Protein AF-A0A1F0BQZ6-F1 (afdb_monomer_lite)

Radius of gyration: 23.19 Å; chains: 1; bounding box: 48×34×89 Å

Secondary structure (DSSP, 8-state):
---------HHHHHHHHHHHHHHHHHHHHHHHHHHHHHHHHHHHTS-SSEEEEEPPGGGS-GGGTT--EEEEEEHHHHHHHHHS-HHHHGGG---EEEE-S-HHHHHT--HHHHHHHHHHHHHHHHHHHHHHHHHHHHHHHHHHHHHHHHHHSS--TTHHHHHHHHHHHHHHHHTT-TTS-SHHHHHHHHHTT--HHHHHHHHHHHIIIIII--HHHHHHHHHHTT--

pLDDT: mean 86.8, std 11.8, range [36.25, 97.38]

Sequence (228 aa):
MVITAMSSPIWERHIEELKHLLQERKNEFTQECIERDLEFAKKHYQTTGNITYSILVNDLPKDFNNLEVSLEVNLYNLIHYVHSDYELRFLYKTSQIRFISNLADVLNISEDIALQVHSLLSDEDYIIKSLHESWFRLNEANERNRLFKSRYGFYDPFYKTVRNSHLAKIEKLKSKSSFIKNWRNNRFWKKKGLSRESISKLYSLVSFFYLEHDWDRIAYQKLFSLHI

Structure (mmCIF, N/CA/C/O backbone):
data_AF-A0A1F0BQZ6-F1
#
_entry.id   AF-A0A1F0BQZ6-F1
#
loop_
_atom_site.group_PDB
_atom_site.id
_atom_site.type_symbol
_atom_site.label_atom_id
_atom_site.label_alt_id
_atom_site.label_comp_id
_atom_site.label_asym_id
_atom_site.label_entity_id
_atom_site.label_seq_id
_atom_site.pdbx_PDB_ins_code
_atom_site.Cartn_x
_atom_site.Cartn_y
_atom_site.Cartn_z
_atom_site.occupancy
_atom_site.B_iso_or_equiv
_atom_site.auth_seq_id
_atom_site.auth_comp_id
_atom_site.auth_asym_id
_atom_site.auth_atom_id
_atom_site.pdbx_PDB_model_num
ATOM 1 N N . MET A 1 1 ? -1.818 -3.419 -65.294 1.00 37.72 1 MET A N 1
ATOM 2 C CA . MET A 1 1 ? -0.397 -3.186 -64.967 1.00 37.72 1 MET A CA 1
ATOM 3 C C . MET A 1 1 ? -0.300 -3.137 -63.451 1.00 37.72 1 MET A C 1
ATOM 5 O O . MET A 1 1 ? -0.960 -2.308 -62.842 1.00 37.72 1 MET A O 1
ATOM 9 N N . VAL A 1 2 ? 0.367 -4.127 -62.859 1.00 36.34 2 VAL A N 1
ATOM 10 C CA . VAL A 1 2 ? 0.519 -4.299 -61.408 1.00 36.34 2 VAL A CA 1
ATOM 11 C C . VAL A 1 2 ? 1.514 -3.252 -60.913 1.00 36.34 2 VAL A C 1
ATOM 13 O O . VAL A 1 2 ? 2.656 -3.258 -61.359 1.00 36.34 2 VAL A O 1
ATOM 16 N N . ILE A 1 3 ? 1.091 -2.356 -60.019 1.00 38.66 3 ILE A N 1
ATOM 17 C CA . ILE A 1 3 ? 2.031 -1.538 -59.247 1.00 38.66 3 ILE A CA 1
ATOM 18 C C . ILE A 1 3 ? 2.472 -2.412 -58.079 1.00 38.66 3 ILE A C 1
ATOM 20 O O . ILE A 1 3 ? 1.753 -2.604 -57.101 1.00 38.66 3 ILE A O 1
ATOM 24 N N . THR A 1 4 ? 3.634 -3.025 -58.263 1.00 43.69 4 THR A N 1
ATOM 25 C CA . THR A 1 4 ? 4.386 -3.752 -57.249 1.00 43.69 4 THR A CA 1
ATOM 26 C C . THR A 1 4 ? 4.574 -2.882 -56.014 1.00 43.69 4 THR A C 1
ATOM 28 O O . THR A 1 4 ? 5.145 -1.795 -56.090 1.00 43.69 4 THR A O 1
ATOM 31 N N . ALA A 1 5 ? 4.123 -3.393 -54.870 1.00 54.38 5 ALA A N 1
ATOM 32 C CA . ALA A 1 5 ? 4.557 -2.917 -53.571 1.00 54.38 5 ALA A CA 1
ATOM 33 C C . ALA A 1 5 ? 6.087 -3.082 -53.461 1.00 54.38 5 ALA A C 1
ATOM 35 O O . ALA A 1 5 ? 6.608 -4.192 -53.534 1.00 54.38 5 ALA A O 1
ATOM 36 N N . MET A 1 6 ? 6.801 -1.973 -53.293 1.00 48.69 6 MET A N 1
ATOM 37 C CA . MET A 1 6 ? 8.203 -1.886 -52.868 1.00 48.69 6 MET A CA 1
ATOM 38 C C . MET A 1 6 ? 8.241 -0.800 -51.791 1.00 48.69 6 MET A C 1
ATOM 40 O O . MET A 1 6 ? 7.615 0.237 -51.969 1.00 48.69 6 MET A O 1
ATOM 44 N N . SER A 1 7 ? 8.928 -0.890 -50.662 1.00 46.72 7 SER A N 1
ATOM 45 C CA . SER A 1 7 ? 9.778 -1.895 -50.019 1.00 46.72 7 SER A CA 1
ATOM 46 C C . SER A 1 7 ? 10.072 -1.259 -48.652 1.00 46.72 7 SER A C 1
ATOM 48 O O . SER A 1 7 ? 10.417 -0.077 -48.632 1.00 46.72 7 SER A O 1
ATOM 50 N N . SER A 1 8 ? 9.896 -1.965 -47.528 1.00 60.56 8 SER A N 1
ATOM 51 C CA . SER A 1 8 ? 10.198 -1.388 -46.201 1.00 60.56 8 SER A CA 1
ATOM 52 C C . SER A 1 8 ? 11.671 -0.940 -46.179 1.00 60.56 8 SER A C 1
ATOM 54 O O . SER A 1 8 ? 12.549 -1.754 -46.490 1.00 60.56 8 SER A O 1
ATOM 56 N N . PRO A 1 9 ? 11.953 0.352 -45.931 1.00 68.12 9 PRO A N 1
ATOM 57 C CA . PRO A 1 9 ? 13.279 0.921 -46.083 1.00 68.12 9 PRO A CA 1
ATOM 58 C C . PRO A 1 9 ? 14.212 0.328 -45.029 1.00 68.12 9 PRO A C 1
ATOM 60 O O . PRO A 1 9 ? 13.882 0.254 -43.853 1.00 68.12 9 PRO A O 1
ATOM 63 N N . ILE A 1 10 ? 15.409 -0.060 -45.457 1.00 70.00 10 ILE A N 1
ATOM 64 C CA . ILE A 1 10 ? 16.494 -0.646 -44.650 1.00 70.00 10 ILE A CA 1
ATOM 65 C C . ILE A 1 10 ? 16.714 0.086 -43.307 1.00 70.00 10 ILE A C 1
ATOM 67 O O . ILE A 1 10 ? 17.039 -0.549 -42.309 1.00 70.00 10 ILE A O 1
ATOM 71 N N . TRP A 1 11 ? 16.456 1.396 -43.257 1.00 54.56 11 TRP A N 1
ATOM 72 C CA . TRP A 1 11 ? 16.489 2.225 -42.048 1.00 54.56 11 TRP A CA 1
ATOM 73 C C . TRP A 1 11 ? 15.486 1.823 -40.958 1.00 54.56 11 TRP A C 1
ATOM 75 O O . TRP A 1 11 ? 15.833 1.877 -39.784 1.00 54.56 11 TRP A O 1
ATOM 85 N N . GLU A 1 12 ? 14.270 1.398 -41.308 1.00 66.88 12 GLU A N 1
ATOM 86 C CA . GLU A 1 12 ? 13.279 0.918 -40.332 1.00 66.88 12 GLU A CA 1
ATOM 87 C C . GLU A 1 12 ? 13.739 -0.383 -39.672 1.00 66.88 12 GLU A C 1
ATOM 89 O O . GLU A 1 12 ? 13.643 -0.516 -38.455 1.00 66.88 12 GLU A O 1
ATOM 94 N N . ARG A 1 13 ? 14.312 -1.307 -40.458 1.00 68.56 13 ARG A N 1
ATOM 95 C CA . ARG A 1 13 ? 14.908 -2.544 -39.927 1.00 68.56 13 ARG A CA 1
ATOM 96 C C . ARG A 1 13 ? 16.102 -2.252 -39.028 1.00 68.56 13 ARG A C 1
ATOM 98 O O . ARG A 1 13 ? 16.174 -2.798 -37.938 1.00 68.56 13 ARG A O 1
ATOM 105 N N . HIS A 1 14 ? 16.973 -1.332 -39.436 1.00 73.50 14 HIS A N 1
ATOM 106 C CA . HIS A 1 14 ? 18.141 -0.937 -38.649 1.00 73.50 14 HIS A CA 1
ATOM 107 C C . HIS A 1 14 ? 17.751 -0.275 -37.316 1.00 73.50 14 HIS A C 1
ATOM 109 O O . HIS A 1 14 ? 18.375 -0.515 -36.287 1.00 73.50 14 HIS A O 1
ATOM 115 N N . ILE A 1 15 ? 16.694 0.548 -37.307 1.00 76.62 15 ILE A N 1
ATOM 116 C CA . ILE A 1 15 ? 16.145 1.133 -36.075 1.00 76.62 15 ILE A CA 1
ATOM 117 C C . ILE A 1 15 ? 15.579 0.041 -35.162 1.00 76.62 15 ILE A C 1
ATOM 119 O O . ILE A 1 15 ? 15.770 0.108 -33.950 1.00 76.62 15 ILE A O 1
ATOM 123 N N . GLU A 1 16 ? 14.889 -0.953 -35.719 1.00 74.69 16 GLU A N 1
ATOM 124 C CA . GLU A 1 16 ? 14.312 -2.046 -34.934 1.00 74.69 16 GLU A CA 1
ATOM 125 C C . GLU A 1 16 ? 15.392 -2.978 -34.359 1.00 74.69 16 GLU A C 1
ATOM 127 O O . GLU A 1 16 ? 15.331 -3.330 -33.183 1.00 74.69 16 GLU A O 1
ATOM 132 N N . GLU A 1 17 ? 16.439 -3.278 -35.132 1.00 80.88 17 GLU A N 1
ATOM 133 C CA . GLU A 1 17 ? 17.636 -3.998 -34.672 1.00 80.88 17 GLU A CA 1
ATOM 134 C C . GLU A 1 17 ? 18.347 -3.243 -33.537 1.00 80.88 17 GLU A C 1
ATOM 136 O O . GLU A 1 17 ? 18.680 -3.831 -32.508 1.00 80.88 17 GLU A O 1
ATOM 141 N N . LEU A 1 18 ? 18.515 -1.921 -33.661 1.00 80.12 18 LEU A N 1
ATOM 142 C CA . LEU A 1 18 ? 19.102 -1.095 -32.600 1.00 80.12 18 LEU A CA 1
ATOM 143 C C . LEU A 1 18 ? 18.246 -1.077 -31.328 1.00 80.12 18 LEU A C 1
ATOM 145 O O . LEU A 1 18 ? 18.794 -1.131 -30.227 1.00 80.12 18 LEU A O 1
ATOM 149 N N . LYS A 1 19 ? 16.913 -1.012 -31.449 1.00 81.38 19 LYS A N 1
ATOM 150 C CA . LYS A 1 19 ? 16.017 -1.124 -30.286 1.00 81.38 19 LYS A CA 1
ATOM 151 C C . LYS A 1 19 ? 16.157 -2.482 -29.609 1.00 81.38 19 LYS A C 1
ATOM 153 O O . LYS A 1 19 ? 16.195 -2.522 -28.383 1.00 81.38 19 LYS A O 1
ATOM 158 N N . HIS A 1 20 ? 16.240 -3.560 -30.389 1.00 79.94 20 HIS A N 1
ATOM 159 C CA . HIS A 1 20 ? 16.413 -4.911 -29.863 1.00 79.94 20 HIS A CA 1
ATOM 160 C C . HIS A 1 20 ? 17.716 -5.031 -29.070 1.00 79.94 20 HIS A C 1
ATOM 162 O O . HIS A 1 20 ? 17.678 -5.396 -27.901 1.00 79.94 20 HIS A O 1
ATOM 168 N N . LEU A 1 21 ? 18.841 -4.605 -29.652 1.00 82.62 21 LEU A N 1
ATOM 169 C CA . LEU A 1 21 ? 20.151 -4.632 -28.992 1.00 82.62 21 LEU A CA 1
ATOM 170 C C . LEU A 1 21 ? 20.187 -3.775 -27.719 1.00 82.62 21 LEU A C 1
ATOM 172 O O . LEU A 1 21 ? 20.762 -4.171 -26.707 1.00 82.62 21 LEU A O 1
ATOM 176 N N . LEU A 1 22 ? 19.566 -2.590 -27.743 1.00 80.00 22 LEU A N 1
ATOM 177 C CA . LEU A 1 22 ? 19.456 -1.743 -26.552 1.00 80.00 22 LEU A CA 1
ATOM 178 C C . LEU A 1 22 ? 18.600 -2.396 -25.462 1.00 80.00 22 LEU A C 1
ATOM 180 O O . LEU A 1 22 ? 18.921 -2.267 -24.281 1.00 80.00 22 LEU A O 1
ATOM 184 N N . GLN A 1 23 ? 17.530 -3.091 -25.847 1.00 81.19 23 GLN A N 1
ATOM 185 C CA . GLN A 1 23 ? 16.673 -3.813 -24.916 1.00 81.19 23 GLN A CA 1
ATOM 186 C C . GLN A 1 23 ? 17.392 -5.026 -24.317 1.00 81.19 23 GLN A C 1
ATOM 188 O O . GLN A 1 23 ? 17.324 -5.214 -23.107 1.00 81.19 23 GLN A O 1
ATOM 193 N N . GLU A 1 24 ? 18.109 -5.810 -25.124 1.00 83.00 24 GLU A N 1
ATOM 194 C CA . GLU A 1 24 ? 18.934 -6.930 -24.653 1.00 83.00 24 GLU A CA 1
ATOM 195 C C . GLU A 1 24 ? 19.979 -6.449 -23.653 1.00 83.00 24 GLU A C 1
ATOM 197 O O . GLU A 1 24 ? 20.029 -6.947 -22.532 1.00 83.00 24 GLU A O 1
ATOM 202 N N . ARG A 1 25 ? 20.718 -5.389 -23.994 1.00 79.75 25 ARG A N 1
ATOM 203 C CA . ARG A 1 25 ? 21.720 -4.807 -23.099 1.00 79.75 25 ARG A CA 1
ATOM 204 C C . ARG A 1 25 ? 21.116 -4.273 -21.800 1.00 79.75 25 ARG A C 1
ATOM 206 O O . ARG A 1 25 ? 21.726 -4.392 -20.741 1.00 79.75 25 ARG A O 1
ATOM 213 N N . LYS A 1 26 ? 19.926 -3.661 -21.865 1.00 83.00 26 LYS A N 1
ATOM 214 C CA . LYS A 1 26 ? 19.194 -3.223 -20.667 1.00 83.00 26 LYS A CA 1
ATOM 215 C C . LYS A 1 26 ? 18.826 -4.432 -19.805 1.00 83.00 26 LYS A C 1
ATOM 217 O O . LYS A 1 26 ? 19.032 -4.379 -18.600 1.00 83.00 26 LYS A O 1
ATOM 222 N N . ASN A 1 27 ? 18.314 -5.499 -20.415 1.00 85.00 27 ASN A N 1
ATOM 223 C CA . ASN A 1 27 ? 17.929 -6.717 -19.708 1.00 85.00 27 ASN A CA 1
ATOM 224 C C . ASN A 1 27 ? 19.141 -7.393 -19.046 1.00 85.00 27 ASN A C 1
ATOM 226 O O . ASN A 1 27 ? 19.046 -7.762 -17.880 1.00 85.00 27 ASN A O 1
ATOM 230 N N . GLU A 1 28 ? 20.273 -7.503 -19.749 1.00 88.00 28 GLU A N 1
ATOM 231 C CA . GLU A 1 28 ? 21.538 -8.019 -19.204 1.00 88.00 28 GLU A CA 1
ATOM 232 C C . GLU A 1 28 ? 21.998 -7.193 -18.001 1.00 88.00 28 GLU A C 1
ATOM 234 O O . GLU A 1 28 ? 22.197 -7.735 -16.919 1.00 88.00 28 GLU A O 1
ATOM 239 N N . PHE A 1 29 ? 22.066 -5.867 -18.144 1.00 85.06 29 PHE A N 1
ATOM 240 C CA . PHE A 1 29 ? 22.456 -4.976 -17.050 1.00 85.06 29 PHE A CA 1
ATOM 241 C C . PHE A 1 29 ? 21.517 -5.080 -15.837 1.00 85.06 29 PHE A C 1
ATOM 243 O O . PHE A 1 29 ? 21.960 -5.079 -14.688 1.00 85.06 29 PHE A O 1
ATOM 250 N N . THR A 1 30 ? 20.206 -5.172 -16.074 1.00 87.75 30 THR A N 1
ATOM 251 C CA . THR A 1 30 ? 19.215 -5.385 -15.014 1.00 87.75 30 THR A CA 1
ATOM 252 C C . THR A 1 30 ? 19.439 -6.722 -14.309 1.00 87.75 30 THR A C 1
ATOM 254 O O . THR A 1 30 ? 19.383 -6.770 -13.081 1.00 87.75 30 THR A O 1
ATOM 257 N N . GLN A 1 31 ? 19.732 -7.786 -15.058 1.00 91.06 31 GLN A N 1
ATOM 258 C CA . GLN A 1 31 ? 20.019 -9.105 -14.502 1.00 91.06 31 GLN A CA 1
ATOM 259 C C . GLN A 1 31 ? 21.305 -9.095 -13.661 1.00 91.06 31 GLN A C 1
ATOM 261 O O . GLN A 1 31 ? 21.289 -9.587 -12.535 1.00 91.06 31 GLN A O 1
ATOM 266 N N . GLU A 1 32 ? 22.373 -8.451 -14.138 1.00 91.94 32 GLU A N 1
ATOM 267 C CA . GLU A 1 32 ? 23.617 -8.264 -13.377 1.00 91.94 32 GLU A CA 1
ATOM 268 C C . GLU A 1 32 ? 23.380 -7.502 -12.063 1.00 91.94 32 GLU A C 1
ATOM 270 O O . GLU A 1 32 ? 23.906 -7.880 -11.013 1.00 91.94 32 GLU A O 1
ATOM 275 N N . CYS A 1 33 ? 22.558 -6.444 -12.087 1.00 91.50 33 CYS A N 1
ATOM 276 C CA . CYS A 1 33 ? 22.201 -5.706 -10.874 1.00 91.50 33 CYS A CA 1
ATOM 277 C C . CYS A 1 33 ? 21.450 -6.591 -9.874 1.00 91.50 33 CYS A C 1
ATOM 279 O O . CYS A 1 33 ? 21.793 -6.602 -8.692 1.00 91.50 33 CYS A O 1
ATOM 281 N N . ILE A 1 34 ? 20.457 -7.351 -10.349 1.00 93.50 34 ILE A N 1
ATOM 282 C CA . ILE A 1 34 ? 19.689 -8.286 -9.519 1.00 93.50 34 ILE A CA 1
ATOM 283 C C . ILE A 1 34 ? 20.623 -9.316 -8.877 1.00 93.50 34 ILE A C 1
ATOM 285 O O . ILE A 1 34 ? 20.548 -9.536 -7.670 1.00 93.50 34 ILE A O 1
ATOM 289 N N . GLU A 1 35 ? 21.518 -9.927 -9.652 1.00 95.31 35 GLU A N 1
ATOM 290 C CA . GLU A 1 35 ? 22.454 -10.942 -9.159 1.00 95.31 35 GLU A CA 1
ATOM 291 C C . GLU A 1 35 ? 23.401 -10.383 -8.099 1.00 95.31 35 GLU A C 1
ATOM 293 O O . GLU A 1 35 ? 23.557 -10.982 -7.032 1.00 95.31 35 GLU A O 1
ATOM 298 N N . ARG A 1 36 ? 23.967 -9.199 -8.346 1.00 94.31 36 ARG A N 1
ATOM 299 C CA . ARG A 1 36 ? 24.843 -8.513 -7.393 1.00 94.31 36 ARG A CA 1
ATOM 300 C C . ARG A 1 36 ? 24.122 -8.205 -6.081 1.00 94.31 36 ARG A C 1
ATOM 302 O O . ARG A 1 36 ? 24.675 -8.430 -5.003 1.00 94.31 36 ARG A O 1
ATOM 309 N N . ASP A 1 37 ? 22.895 -7.699 -6.154 1.00 95.19 37 ASP A N 1
ATOM 310 C CA . ASP A 1 37 ? 22.127 -7.349 -4.959 1.00 95.19 37 ASP A CA 1
ATOM 311 C C . ASP A 1 37 ? 21.677 -8.619 -4.205 1.00 95.19 37 ASP A C 1
ATOM 313 O O . ASP A 1 37 ? 21.688 -8.647 -2.973 1.00 95.19 37 ASP A O 1
ATOM 317 N N . LEU A 1 38 ? 21.371 -9.716 -4.911 1.00 96.12 38 LEU A N 1
ATOM 318 C CA . LEU A 1 38 ? 21.088 -11.021 -4.299 1.00 96.12 38 LEU A CA 1
ATOM 319 C C . LEU A 1 38 ? 22.319 -11.612 -3.601 1.00 96.12 38 LEU A C 1
ATOM 321 O O . LEU A 1 38 ? 22.198 -12.162 -2.503 1.00 96.12 38 LEU A O 1
ATOM 325 N N . GLU A 1 39 ? 23.504 -11.493 -4.202 1.00 96.00 39 GLU A N 1
ATOM 326 C CA . GLU A 1 39 ? 24.761 -11.921 -3.586 1.00 96.00 39 GLU A CA 1
ATOM 327 C C . GLU A 1 39 ? 25.062 -11.101 -2.328 1.00 96.00 39 GLU A C 1
ATOM 329 O O . GLU A 1 39 ? 25.373 -11.669 -1.274 1.00 96.00 39 GLU A O 1
ATOM 334 N N . PHE A 1 40 ? 24.889 -9.777 -2.399 1.00 94.94 40 PHE A N 1
ATOM 335 C CA . PHE A 1 40 ? 24.984 -8.906 -1.232 1.00 94.94 40 PHE A CA 1
ATOM 336 C C . PHE A 1 40 ? 24.009 -9.341 -0.133 1.00 94.94 40 PHE A C 1
ATOM 338 O O . PHE A 1 40 ? 24.428 -9.516 1.012 1.00 94.94 40 PHE A O 1
ATOM 345 N N . ALA A 1 41 ? 22.739 -9.585 -0.471 1.00 94.81 41 ALA A N 1
ATOM 346 C CA . ALA A 1 41 ? 21.731 -10.003 0.496 1.00 94.81 41 ALA A CA 1
ATOM 347 C C . ALA A 1 41 ? 22.110 -11.321 1.185 1.00 94.81 41 ALA A C 1
ATOM 349 O O . ALA A 1 41 ? 22.100 -11.419 2.415 1.00 94.81 41 ALA A O 1
ATOM 350 N N . LYS A 1 42 ? 22.547 -12.313 0.403 1.00 95.75 42 LYS A N 1
ATOM 351 C CA . LYS A 1 42 ? 23.024 -13.600 0.918 1.00 95.75 42 LYS A CA 1
ATOM 352 C C . LYS A 1 42 ? 24.242 -13.444 1.829 1.00 95.75 42 LYS A C 1
ATOM 354 O O . LYS A 1 42 ? 24.347 -14.162 2.817 1.00 95.75 42 LYS A O 1
ATOM 359 N N . LYS A 1 43 ? 25.157 -12.519 1.530 1.00 94.94 43 LYS A N 1
ATOM 360 C CA . LYS A 1 43 ? 26.364 -12.279 2.334 1.00 94.94 43 LYS A CA 1
ATOM 361 C C . LYS A 1 43 ? 26.078 -11.488 3.612 1.00 94.94 43 LYS A C 1
ATOM 363 O O . LYS A 1 43 ? 26.607 -11.830 4.665 1.00 94.94 43 LYS A O 1
ATOM 368 N N . HIS A 1 44 ? 25.282 -10.428 3.518 1.00 93.50 44 HIS A N 1
ATOM 369 C CA . HIS A 1 44 ? 25.075 -9.470 4.602 1.00 93.50 44 HIS A CA 1
ATOM 370 C C . HIS A 1 44 ? 23.927 -9.876 5.533 1.00 93.50 44 HIS A C 1
ATOM 372 O O . HIS A 1 44 ? 24.078 -9.828 6.750 1.00 93.50 44 HIS A O 1
ATOM 378 N N . TYR A 1 45 ? 22.808 -10.341 4.971 1.00 93.75 45 TYR A N 1
ATOM 379 C CA . TYR A 1 45 ? 21.630 -10.772 5.731 1.00 93.75 45 TYR A CA 1
ATOM 380 C C . TYR A 1 45 ? 21.559 -12.287 5.935 1.00 93.75 45 TYR A C 1
ATOM 382 O O . TYR A 1 45 ? 20.662 -12.760 6.626 1.00 93.75 45 TYR A O 1
ATOM 390 N N . GLN A 1 46 ? 22.479 -13.057 5.336 1.00 95.38 46 GLN A N 1
ATOM 391 C CA . GLN A 1 46 ? 22.506 -14.529 5.397 1.00 95.38 46 GLN A CA 1
ATOM 392 C C . GLN A 1 46 ? 21.251 -15.194 4.804 1.00 95.38 46 GLN A C 1
ATOM 394 O O . GLN A 1 46 ? 21.008 -16.383 5.002 1.00 95.38 46 GLN A O 1
ATOM 399 N N . THR A 1 47 ? 20.448 -14.438 4.054 1.00 94.88 47 THR A N 1
ATOM 400 C CA . THR A 1 47 ? 19.200 -14.895 3.446 1.00 94.88 47 THR A CA 1
ATOM 401 C C . THR A 1 47 ? 18.833 -14.016 2.255 1.00 94.88 47 THR A C 1
ATOM 403 O O . THR A 1 47 ? 19.216 -12.851 2.182 1.00 94.88 47 THR A O 1
ATOM 406 N N . THR A 1 48 ? 18.058 -14.570 1.328 1.00 94.69 48 THR A N 1
ATOM 407 C CA . THR A 1 48 ? 17.307 -13.821 0.306 1.00 94.69 48 THR A CA 1
ATOM 408 C C . THR A 1 48 ? 15.793 -13.899 0.554 1.00 94.69 48 THR A C 1
ATOM 410 O O . THR A 1 48 ? 15.001 -13.409 -0.247 1.00 94.69 48 THR A O 1
ATOM 413 N N . GLY A 1 49 ? 15.381 -14.539 1.653 1.00 93.44 49 GLY A N 1
ATOM 414 C CA . GLY A 1 49 ? 13.989 -14.716 2.049 1.00 93.44 49 GLY A CA 1
ATOM 415 C C . GLY A 1 49 ? 13.444 -13.538 2.853 1.00 93.44 49 GLY A C 1
ATOM 416 O O . GLY A 1 49 ? 13.836 -12.387 2.652 1.00 93.44 49 GLY A O 1
ATOM 417 N N . ASN A 1 50 ? 12.515 -13.831 3.761 1.00 95.38 50 ASN A N 1
ATOM 418 C CA . ASN A 1 50 ? 11.870 -12.806 4.572 1.00 95.38 50 ASN A CA 1
ATOM 419 C C . ASN A 1 50 ? 12.818 -12.268 5.643 1.00 95.38 50 ASN A C 1
ATOM 421 O O . ASN A 1 50 ? 13.462 -13.034 6.362 1.00 95.38 50 ASN A O 1
ATOM 425 N N . ILE A 1 51 ? 12.833 -10.949 5.785 1.00 93.75 51 ILE A N 1
ATOM 426 C CA . ILE A 1 51 ? 13.405 -10.248 6.928 1.00 93.75 51 ILE A CA 1
ATOM 427 C C . ILE A 1 51 ? 12.360 -9.295 7.498 1.00 93.75 51 ILE A C 1
ATOM 429 O O . ILE A 1 51 ? 11.444 -8.860 6.801 1.00 93.75 51 ILE A O 1
ATOM 433 N N . THR A 1 52 ? 12.498 -8.958 8.772 1.00 92.25 52 THR A N 1
ATOM 434 C CA . THR A 1 52 ? 11.667 -7.952 9.434 1.00 92.25 52 THR A CA 1
ATOM 435 C C . THR A 1 52 ? 12.574 -6.888 10.023 1.00 92.25 52 THR A C 1
ATOM 437 O O . THR A 1 52 ? 13.566 -7.219 10.670 1.00 92.25 52 THR A O 1
ATOM 440 N N . TYR A 1 53 ? 12.243 -5.618 9.809 1.00 87.00 53 TYR A N 1
ATOM 441 C CA . TYR A 1 53 ? 12.950 -4.506 10.435 1.00 87.00 53 TYR A CA 1
ATOM 442 C C . TYR A 1 53 ? 11.965 -3.444 10.924 1.00 87.00 53 TYR A C 1
ATOM 444 O O . TYR A 1 53 ? 10.887 -3.260 10.357 1.00 87.00 53 TYR A O 1
ATOM 452 N N . SER A 1 54 ? 12.327 -2.744 11.996 1.00 87.06 54 SER A N 1
ATOM 453 C CA . SER A 1 54 ? 11.498 -1.679 12.560 1.00 87.06 54 SER A CA 1
ATOM 454 C C . SER A 1 54 ? 11.635 -0.393 11.747 1.00 87.06 54 SER A C 1
ATOM 456 O O . SER A 1 54 ? 12.744 0.024 11.402 1.00 87.06 54 SER A O 1
ATOM 458 N N . ILE A 1 55 ? 10.513 0.266 11.461 1.00 84.81 55 ILE A N 1
ATOM 459 C CA . ILE A 1 55 ? 10.518 1.617 10.899 1.00 84.81 55 ILE A CA 1
ATOM 460 C C . ILE A 1 55 ? 10.960 2.565 12.016 1.00 84.81 55 ILE A C 1
ATOM 462 O O . ILE A 1 55 ? 10.398 2.547 13.109 1.00 84.81 55 ILE A O 1
ATOM 466 N N . LEU A 1 56 ? 11.996 3.367 11.763 1.00 81.06 56 LEU A N 1
ATOM 467 C CA . LEU A 1 56 ? 12.504 4.295 12.767 1.00 81.06 56 LEU A CA 1
ATOM 468 C C . LEU A 1 56 ? 11.478 5.399 13.022 1.00 81.06 56 LEU A C 1
ATOM 470 O O . LEU A 1 56 ? 10.838 5.891 12.097 1.00 81.06 56 LEU A O 1
ATOM 474 N N . VAL A 1 57 ? 11.408 5.854 14.272 1.00 81.00 57 VAL A N 1
ATOM 475 C CA . VAL A 1 57 ? 10.527 6.949 14.711 1.00 81.00 57 VAL A CA 1
ATOM 476 C C . VAL A 1 57 ? 10.687 8.210 13.852 1.00 81.00 57 VAL A C 1
ATOM 478 O O . VAL A 1 57 ? 9.709 8.892 13.563 1.00 81.00 57 VAL A O 1
ATOM 481 N N . ASN A 1 58 ? 11.909 8.496 13.396 1.00 82.44 58 ASN A N 1
ATOM 482 C CA . ASN A 1 58 ? 12.212 9.666 12.566 1.00 82.44 58 ASN A CA 1
ATOM 483 C C . ASN A 1 58 ? 11.578 9.614 11.167 1.00 82.44 58 ASN A C 1
ATOM 485 O O . ASN A 1 58 ? 11.454 10.654 10.525 1.00 82.44 58 ASN A O 1
ATOM 489 N N . ASP A 1 59 ? 11.185 8.429 10.701 1.00 81.62 59 ASP A N 1
ATOM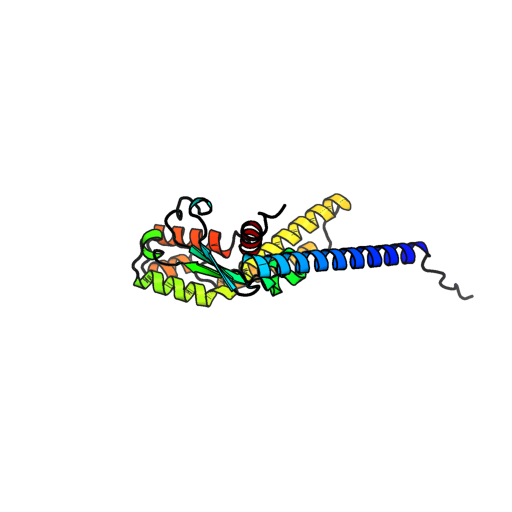 490 C CA . ASP A 1 59 ? 10.505 8.236 9.419 1.00 81.62 59 ASP A CA 1
ATOM 491 C C . ASP A 1 59 ? 8.977 8.225 9.561 1.00 81.62 59 ASP A C 1
ATOM 493 O O . ASP A 1 59 ? 8.263 8.083 8.566 1.00 81.62 59 ASP A O 1
ATOM 497 N N . LEU A 1 60 ? 8.463 8.357 10.788 1.00 85.12 60 LEU A N 1
ATOM 498 C CA . LEU A 1 60 ? 7.036 8.394 11.073 1.00 85.12 60 LEU A CA 1
ATOM 499 C C . LEU A 1 60 ? 6.528 9.842 11.169 1.00 85.12 60 LEU A C 1
ATOM 501 O O . LEU A 1 60 ? 7.242 10.736 11.632 1.00 85.12 60 LEU A O 1
ATOM 505 N N . PRO A 1 61 ? 5.268 10.106 10.780 1.00 85.62 61 PRO A N 1
ATOM 506 C CA . PRO A 1 61 ? 4.632 11.393 11.013 1.00 85.62 61 PRO A CA 1
ATOM 507 C C . PRO A 1 61 ? 4.614 11.723 12.504 1.00 85.62 61 PRO A C 1
ATOM 509 O O . PRO A 1 61 ? 4.520 10.829 13.341 1.00 85.62 61 PRO A O 1
ATOM 512 N N . LYS A 1 62 ? 4.615 13.018 12.844 1.00 85.00 62 LYS A N 1
ATOM 513 C CA . LYS A 1 62 ? 4.596 13.479 14.246 1.00 85.00 62 LYS A CA 1
ATOM 514 C C . LYS A 1 62 ? 3.471 12.849 15.070 1.00 85.00 62 LYS A C 1
ATOM 516 O O . LYS A 1 62 ? 3.692 12.512 16.224 1.00 85.00 62 LYS A O 1
ATOM 521 N N . ASP A 1 63 ? 2.305 12.650 14.461 1.00 83.50 63 ASP A N 1
ATOM 522 C CA . ASP A 1 63 ? 1.130 12.062 15.116 1.00 83.50 63 ASP A CA 1
ATOM 523 C C . ASP A 1 63 ? 1.276 10.554 15.403 1.00 83.50 63 ASP A C 1
ATOM 525 O O . ASP A 1 63 ? 0.474 9.988 16.146 1.00 83.50 63 ASP A O 1
ATOM 529 N N . PHE A 1 64 ? 2.292 9.908 14.822 1.00 86.81 64 PHE A N 1
ATOM 530 C CA . PHE A 1 64 ? 2.578 8.475 14.919 1.00 86.81 64 PHE A CA 1
ATOM 531 C C . PHE A 1 64 ? 4.015 8.191 15.373 1.00 86.81 64 PHE A C 1
ATOM 533 O O . PHE A 1 64 ? 4.474 7.064 15.251 1.00 86.81 64 PHE A O 1
ATOM 540 N N . ASN A 1 65 ? 4.737 9.177 15.906 1.00 83.38 65 ASN A N 1
ATOM 541 C CA . ASN A 1 65 ? 6.134 9.016 16.324 1.00 83.38 65 ASN A CA 1
ATOM 542 C C . ASN A 1 65 ? 6.323 7.972 17.440 1.00 83.38 65 ASN A C 1
ATOM 544 O O . ASN A 1 65 ? 7.379 7.363 17.545 1.00 83.38 65 ASN A O 1
ATOM 548 N N . ASN A 1 66 ? 5.294 7.739 18.250 1.00 84.12 66 ASN A N 1
ATOM 549 C CA . ASN A 1 66 ? 5.319 6.709 19.279 1.00 84.12 66 ASN A CA 1
ATOM 550 C C . ASN A 1 66 ? 4.877 5.342 18.747 1.00 84.12 66 ASN A C 1
ATOM 552 O O . ASN A 1 66 ? 4.997 4.372 19.477 1.00 84.12 66 ASN A O 1
ATOM 556 N N . LEU A 1 67 ? 4.347 5.245 17.522 1.00 84.88 67 LEU A N 1
ATOM 557 C CA . LEU A 1 67 ? 3.802 4.005 16.974 1.00 84.88 67 LEU A CA 1
ATOM 558 C C . LEU A 1 67 ? 4.928 3.013 16.666 1.00 84.88 67 LEU A C 1
ATOM 560 O O . LEU A 1 67 ? 5.850 3.310 15.909 1.00 84.88 67 LEU A O 1
ATOM 564 N N . GLU A 1 68 ? 4.813 1.804 17.203 1.00 85.94 68 GLU A N 1
ATOM 565 C CA . GLU A 1 68 ? 5.762 0.733 16.918 1.00 85.94 68 GLU A CA 1
ATOM 566 C C . GLU A 1 68 ? 5.326 -0.030 15.668 1.00 85.94 68 GLU A C 1
ATOM 568 O O . GLU A 1 68 ? 4.330 -0.764 15.670 1.00 85.94 68 GLU A O 1
ATOM 573 N N . VAL A 1 69 ? 6.084 0.150 14.586 1.00 87.25 69 VAL A N 1
ATOM 574 C CA . VAL A 1 69 ? 5.803 -0.474 13.292 1.00 87.25 69 VAL A CA 1
ATOM 575 C C . VAL A 1 69 ? 7.025 -1.222 12.796 1.00 87.25 69 VAL A C 1
ATOM 577 O O . VAL A 1 69 ? 8.125 -0.671 12.733 1.00 87.25 69 VAL A O 1
ATOM 580 N N . SER A 1 70 ? 6.822 -2.469 12.390 1.00 89.56 70 SER A N 1
ATOM 581 C CA . SER A 1 70 ? 7.796 -3.223 11.612 1.00 89.56 70 SER A CA 1
ATOM 582 C C . SER A 1 70 ? 7.308 -3.449 10.191 1.00 89.56 70 SER A C 1
ATOM 584 O O . SER A 1 70 ? 6.108 -3.524 9.916 1.00 89.56 70 SER A O 1
ATOM 586 N N . LEU A 1 71 ? 8.271 -3.536 9.284 1.00 91.00 71 LEU A N 1
ATOM 587 C CA . LEU A 1 71 ? 8.055 -3.931 7.910 1.00 91.00 71 LEU A CA 1
ATOM 588 C C . LEU A 1 71 ? 8.687 -5.304 7.697 1.00 91.00 71 LEU A C 1
ATOM 590 O O . LEU A 1 71 ? 9.883 -5.488 7.934 1.00 91.00 71 LEU A O 1
ATOM 594 N N . GLU A 1 72 ? 7.882 -6.259 7.248 1.00 93.00 72 GLU A N 1
ATOM 595 C CA . GLU A 1 72 ? 8.369 -7.533 6.734 1.00 93.00 72 GLU A CA 1
ATOM 596 C C . GLU A 1 72 ? 8.461 -7.459 5.210 1.00 93.00 72 GLU A C 1
ATOM 598 O O . GLU A 1 72 ? 7.518 -7.039 4.535 1.00 93.00 72 GLU A O 1
ATOM 603 N N . VAL A 1 73 ? 9.605 -7.872 4.669 1.00 93.75 73 VAL A N 1
ATOM 604 C CA . VAL A 1 73 ? 9.883 -7.893 3.229 1.00 93.75 73 VAL A CA 1
ATOM 605 C C . VAL A 1 73 ? 10.604 -9.180 2.859 1.00 93.75 73 VAL A C 1
ATOM 607 O O . VAL A 1 73 ? 11.442 -9.666 3.615 1.00 93.75 73 VAL A O 1
ATOM 610 N N . ASN A 1 74 ? 10.315 -9.722 1.678 1.00 95.81 74 ASN A N 1
ATOM 611 C CA . ASN A 1 74 ? 11.095 -10.796 1.077 1.00 95.81 74 ASN A CA 1
ATOM 612 C C . ASN A 1 74 ? 12.192 -10.191 0.192 1.00 95.81 74 ASN A C 1
ATOM 614 O O . ASN A 1 74 ? 11.875 -9.526 -0.790 1.00 95.81 74 ASN A O 1
ATOM 618 N N . LEU A 1 75 ? 13.467 -10.396 0.528 1.00 95.38 75 LEU A N 1
ATOM 619 C CA . LEU A 1 75 ? 14.580 -9.717 -0.148 1.00 95.38 75 LEU A CA 1
ATOM 620 C C . LEU A 1 75 ? 14.660 -10.039 -1.644 1.00 95.38 75 LEU A C 1
ATOM 622 O O . LEU A 1 75 ? 14.916 -9.139 -2.438 1.00 95.38 75 LEU A O 1
ATOM 626 N N . TYR A 1 76 ? 14.381 -11.282 -2.039 1.00 95.31 76 TYR A N 1
ATOM 627 C CA . TYR A 1 76 ? 14.303 -11.672 -3.445 1.00 95.31 76 TYR A CA 1
ATOM 628 C C . TYR A 1 76 ? 13.242 -10.847 -4.181 1.00 95.31 76 TYR A C 1
ATOM 630 O O . TYR A 1 76 ? 13.557 -10.138 -5.137 1.00 95.31 76 TYR A O 1
ATOM 638 N N . ASN A 1 77 ? 12.001 -10.858 -3.691 1.00 94.69 77 ASN A N 1
ATOM 639 C CA . ASN A 1 77 ? 10.926 -10.075 -4.297 1.00 94.69 77 ASN A CA 1
ATOM 640 C C . ASN A 1 77 ? 11.241 -8.574 -4.280 1.00 94.69 77 ASN A C 1
ATOM 642 O O . ASN A 1 77 ? 10.996 -7.890 -5.262 1.00 94.69 77 ASN A O 1
ATOM 646 N N . LEU A 1 78 ? 11.837 -8.061 -3.207 1.00 94.38 78 LEU A N 1
ATOM 647 C CA . LEU A 1 78 ? 12.194 -6.653 -3.064 1.00 94.38 78 LEU A CA 1
ATOM 648 C C . LEU A 1 78 ? 13.208 -6.181 -4.119 1.00 94.38 78 LEU A C 1
ATOM 650 O O . LEU A 1 78 ? 13.027 -5.125 -4.726 1.00 94.38 78 LEU A O 1
ATOM 654 N N . ILE A 1 79 ? 14.261 -6.969 -4.356 1.00 94.19 79 ILE A N 1
ATOM 655 C CA . ILE A 1 79 ? 15.276 -6.692 -5.383 1.00 94.19 79 ILE A CA 1
ATOM 656 C C . ILE A 1 79 ? 14.624 -6.729 -6.768 1.00 94.19 79 ILE A C 1
ATOM 658 O O . ILE A 1 79 ? 14.744 -5.779 -7.545 1.00 94.19 79 ILE A O 1
ATOM 662 N N . HIS A 1 80 ? 13.853 -7.782 -7.055 1.00 93.12 80 HIS A N 1
ATOM 663 C CA . HIS A 1 80 ? 13.123 -7.888 -8.315 1.00 93.12 80 HIS A CA 1
ATOM 664 C C . HIS A 1 80 ? 12.108 -6.751 -8.494 1.00 93.12 80 HIS A C 1
ATOM 666 O O . HIS A 1 80 ? 11.953 -6.259 -9.607 1.00 93.12 80 HIS A O 1
ATOM 672 N N . TYR A 1 81 ? 11.455 -6.276 -7.433 1.00 90.44 81 TYR A N 1
ATOM 673 C CA . TYR A 1 81 ? 10.505 -5.164 -7.477 1.00 90.44 81 TYR A CA 1
ATOM 674 C C . TYR A 1 81 ? 11.155 -3.869 -7.978 1.00 90.44 81 TYR A C 1
ATOM 676 O O . TYR A 1 81 ? 10.586 -3.182 -8.827 1.00 90.44 81 TYR A O 1
ATOM 684 N N . VAL A 1 82 ? 12.349 -3.531 -7.485 1.00 89.81 82 VAL A N 1
ATOM 685 C CA . VAL A 1 82 ? 13.038 -2.288 -7.869 1.00 89.81 82 VAL A CA 1
ATOM 686 C C . VAL A 1 82 ? 13.568 -2.341 -9.297 1.00 89.81 82 VAL A C 1
ATOM 688 O O . VAL A 1 82 ? 13.469 -1.345 -10.021 1.00 89.81 82 VAL A O 1
ATOM 691 N N . HIS A 1 83 ? 14.077 -3.501 -9.703 1.00 88.69 83 HIS A N 1
ATOM 692 C CA . HIS A 1 83 ? 14.673 -3.717 -11.022 1.00 88.69 83 HIS A CA 1
ATOM 693 C C . HIS A 1 83 ? 13.653 -4.056 -12.115 1.00 88.69 83 HIS A C 1
ATOM 695 O O . HIS A 1 83 ? 13.950 -3.910 -13.298 1.00 88.69 83 HIS A O 1
ATOM 701 N N . SER A 1 84 ? 12.432 -4.448 -11.744 1.00 84.88 84 SER A N 1
ATOM 702 C CA . SER A 1 84 ? 11.363 -4.730 -12.702 1.00 84.88 84 SER A CA 1
ATOM 703 C C . SER A 1 84 ? 10.832 -3.470 -13.376 1.00 84.88 84 SER A C 1
ATOM 705 O O . SER A 1 84 ? 10.652 -2.407 -12.759 1.00 84.88 84 SER A O 1
ATOM 707 N N . ASP A 1 85 ? 10.460 -3.634 -14.645 1.00 78.44 85 ASP A N 1
ATOM 708 C CA . ASP A 1 85 ? 9.619 -2.670 -15.340 1.00 78.44 85 ASP A CA 1
ATOM 709 C C . ASP A 1 85 ? 8.293 -2.492 -14.582 1.00 78.44 85 ASP A C 1
ATOM 711 O O . ASP A 1 85 ? 7.756 -3.428 -13.984 1.00 78.44 85 ASP A O 1
ATOM 715 N N . TYR A 1 86 ? 7.756 -1.272 -14.617 1.00 68.00 86 TYR A N 1
ATOM 716 C CA . TYR A 1 86 ? 6.575 -0.863 -13.847 1.00 68.00 86 TYR A CA 1
ATOM 717 C C . TYR A 1 86 ? 5.377 -1.807 -14.002 1.00 68.00 86 TYR A C 1
ATOM 719 O O . TYR A 1 86 ? 4.692 -2.097 -13.023 1.00 68.00 86 TYR A O 1
ATOM 727 N N . GLU A 1 87 ? 5.172 -2.348 -15.205 1.00 68.62 87 GLU A N 1
ATOM 728 C CA . GLU A 1 87 ? 4.080 -3.277 -15.496 1.00 68.62 87 GLU A CA 1
ATOM 729 C C . GLU A 1 87 ? 4.182 -4.603 -14.737 1.00 68.62 87 GLU A C 1
ATOM 731 O O . GLU A 1 87 ? 3.153 -5.229 -14.503 1.00 68.62 87 GLU A O 1
ATOM 736 N N . LEU A 1 88 ? 5.383 -5.016 -14.322 1.00 76.12 88 LEU A N 1
ATOM 737 C CA . LEU A 1 88 ? 5.637 -6.289 -13.640 1.00 76.12 88 LEU A CA 1
ATOM 738 C C . LEU A 1 88 ? 5.858 -6.133 -12.133 1.00 76.12 88 LEU A C 1
ATOM 740 O O . LEU A 1 88 ? 5.753 -7.114 -11.400 1.00 76.12 88 LEU A O 1
ATOM 744 N N . ARG A 1 89 ? 6.100 -4.912 -11.637 1.00 79.69 89 ARG A N 1
ATOM 745 C CA . ARG A 1 89 ? 6.387 -4.654 -10.212 1.00 79.69 89 ARG A CA 1
ATOM 746 C C . ARG A 1 89 ? 5.330 -5.202 -9.267 1.00 79.69 89 ARG A C 1
ATOM 748 O O . ARG A 1 89 ? 5.665 -5.704 -8.200 1.00 79.69 89 ARG A O 1
ATOM 755 N N . PHE A 1 90 ? 4.059 -5.161 -9.660 1.00 73.44 90 PHE A N 1
ATOM 756 C CA . PHE A 1 90 ? 2.969 -5.664 -8.823 1.00 73.44 90 PHE A CA 1
ATOM 757 C C . PHE A 1 90 ? 3.121 -7.157 -8.465 1.00 73.44 90 PHE A C 1
ATOM 759 O O . PHE A 1 90 ? 2.613 -7.569 -7.425 1.00 73.44 90 PHE A O 1
ATOM 766 N N . LEU A 1 91 ? 3.820 -7.950 -9.290 1.00 76.88 91 LEU A N 1
ATOM 767 C CA . LEU A 1 91 ? 4.093 -9.373 -9.043 1.00 76.88 91 LEU A CA 1
ATOM 768 C C . LEU A 1 91 ? 5.092 -9.589 -7.904 1.00 76.88 91 LEU A C 1
ATOM 770 O O . LEU A 1 91 ? 5.068 -10.628 -7.252 1.00 76.88 91 LEU A O 1
ATOM 774 N N . TYR A 1 92 ? 5.951 -8.601 -7.667 1.00 80.62 92 TYR A N 1
ATOM 775 C CA . TYR A 1 92 ? 7.043 -8.654 -6.703 1.00 80.62 92 TYR A CA 1
ATOM 776 C C . TYR A 1 92 ? 6.772 -7.819 -5.448 1.00 80.62 92 TYR A C 1
ATOM 778 O O . TYR A 1 92 ? 7.634 -7.696 -4.581 1.00 80.62 92 TYR A O 1
ATOM 786 N N . LYS A 1 93 ? 5.576 -7.234 -5.322 1.00 82.56 93 LYS A N 1
ATOM 787 C CA . LYS A 1 93 ? 5.209 -6.446 -4.145 1.00 82.56 93 LYS A CA 1
ATOM 788 C C . LYS A 1 93 ? 5.177 -7.352 -2.916 1.00 82.56 93 LYS A C 1
ATOM 790 O O . LYS A 1 93 ? 4.384 -8.293 -2.865 1.00 82.56 93 LYS A O 1
ATOM 795 N N . THR A 1 94 ? 6.023 -7.078 -1.926 1.00 84.00 94 THR A N 1
ATOM 796 C CA . THR A 1 94 ? 6.226 -7.996 -0.796 1.00 84.00 94 THR A CA 1
ATOM 797 C C . THR A 1 94 ? 6.052 -7.353 0.568 1.00 84.00 94 THR A C 1
ATOM 799 O O . THR A 1 94 ? 5.894 -8.083 1.544 1.00 84.00 94 THR A O 1
ATOM 802 N N . SER A 1 95 ? 6.073 -6.027 0.649 1.00 85.19 95 SER A N 1
ATOM 803 C CA . SER A 1 95 ? 6.024 -5.305 1.911 1.00 85.19 95 SER A CA 1
ATOM 804 C C . SER A 1 95 ? 4.738 -5.576 2.684 1.00 85.19 95 SER A C 1
ATOM 806 O O . SER A 1 95 ? 3.622 -5.408 2.177 1.00 85.19 95 SER A O 1
ATOM 808 N N . GLN A 1 96 ? 4.910 -5.983 3.939 1.00 87.56 96 GLN A N 1
ATOM 809 C CA . GLN A 1 96 ? 3.836 -6.182 4.901 1.00 87.56 96 GLN A CA 1
ATOM 810 C C . GLN A 1 96 ? 4.102 -5.348 6.145 1.00 87.56 96 GLN A C 1
ATOM 812 O O . GLN A 1 96 ? 5.159 -5.442 6.765 1.00 87.56 96 GLN A O 1
ATOM 817 N N . ILE A 1 97 ? 3.120 -4.531 6.507 1.00 87.44 97 ILE A N 1
ATOM 818 C CA . ILE A 1 97 ? 3.198 -3.642 7.661 1.00 87.44 97 ILE A CA 1
ATOM 819 C C . ILE A 1 97 ? 2.632 -4.383 8.860 1.00 87.44 97 ILE A C 1
ATOM 821 O O . ILE A 1 97 ? 1.507 -4.880 8.817 1.00 87.44 97 ILE A O 1
ATOM 825 N N . ARG A 1 98 ? 3.411 -4.443 9.935 1.00 83.50 98 ARG A N 1
ATOM 826 C CA . ARG A 1 98 ? 3.005 -5.039 11.203 1.00 83.50 98 ARG A CA 1
ATOM 827 C C . ARG A 1 98 ? 3.080 -3.989 12.295 1.00 83.50 98 ARG A C 1
ATOM 829 O O . ARG A 1 98 ? 4.135 -3.418 12.558 1.00 83.50 98 ARG A O 1
ATOM 836 N N . PHE A 1 99 ? 1.949 -3.752 12.937 1.00 79.50 99 PHE A N 1
ATOM 837 C CA . PHE A 1 99 ? 1.874 -2.927 14.135 1.00 79.50 99 PHE A CA 1
ATOM 838 C C . PHE A 1 99 ? 2.135 -3.829 15.341 1.00 79.50 99 PHE A C 1
ATOM 840 O O . PHE A 1 99 ? 1.538 -4.902 15.423 1.00 79.50 99 PHE A O 1
ATOM 847 N N . ILE A 1 100 ? 3.061 -3.437 16.215 1.00 64.69 100 ILE A N 1
ATOM 848 C CA . ILE A 1 100 ? 3.637 -4.365 17.199 1.00 64.69 100 ILE A CA 1
ATOM 849 C C . ILE A 1 100 ? 2.867 -4.334 18.526 1.00 64.69 100 ILE A C 1
ATOM 851 O O . ILE A 1 100 ? 2.528 -5.409 19.018 1.00 64.69 100 ILE A O 1
ATOM 855 N N . SER A 1 101 ? 2.546 -3.155 19.091 1.00 64.50 101 SER A N 1
ATOM 856 C CA . SER A 1 101 ? 2.006 -3.153 20.470 1.00 64.50 101 SER A CA 1
ATOM 857 C C . SER A 1 101 ? 1.197 -1.945 20.966 1.00 64.50 101 SER A C 1
ATOM 859 O O . SER A 1 101 ? 0.755 -1.983 22.108 1.00 64.50 101 SER A O 1
ATOM 861 N N . ASN A 1 102 ? 0.978 -0.872 20.195 1.00 83.00 102 ASN A N 1
ATOM 862 C CA . ASN A 1 102 ? 0.411 0.364 20.773 1.00 83.00 102 ASN A CA 1
ATOM 863 C C . ASN A 1 102 ? -0.561 1.141 19.873 1.00 83.00 102 ASN A C 1
ATOM 865 O O . ASN A 1 102 ? -0.735 2.356 20.008 1.00 83.00 102 ASN A O 1
ATOM 869 N N . LEU A 1 103 ? -1.236 0.441 18.957 1.00 86.44 103 LEU A N 1
ATOM 870 C CA . LEU A 1 103 ? -2.254 1.064 18.112 1.00 86.44 103 LEU A CA 1
ATOM 871 C C . LEU A 1 103 ? -3.391 1.678 18.950 1.00 86.44 103 LEU A C 1
ATOM 873 O O . LEU A 1 103 ? -3.880 2.760 18.613 1.00 86.44 103 LEU A O 1
ATOM 877 N N . ALA A 1 104 ? -3.789 1.005 20.036 1.00 90.31 104 ALA A N 1
ATOM 878 C CA . ALA A 1 104 ? -4.836 1.456 20.947 1.00 90.31 104 ALA A CA 1
ATOM 879 C C . ALA A 1 104 ? -4.527 2.843 21.534 1.00 90.31 104 ALA A C 1
ATOM 881 O O . ALA A 1 104 ? -5.336 3.764 21.397 1.00 90.31 104 ALA A O 1
ATOM 882 N N . ASP A 1 105 ? -3.320 3.021 22.073 1.00 88.75 105 ASP A N 1
ATOM 883 C CA . ASP A 1 105 ? -2.862 4.282 22.662 1.00 88.75 105 ASP A CA 1
ATOM 884 C C . ASP A 1 105 ? -2.774 5.401 21.618 1.00 88.75 105 ASP A C 1
ATOM 886 O O . ASP A 1 105 ? -3.277 6.510 21.819 1.00 88.75 105 ASP A O 1
ATOM 890 N N . VAL A 1 106 ? -2.187 5.106 20.453 1.00 88.62 106 VAL A N 1
ATOM 891 C CA . VAL A 1 106 ? -1.990 6.089 19.374 1.00 88.62 106 VAL A CA 1
ATOM 892 C C . VAL A 1 106 ? -3.328 6.600 18.829 1.00 88.62 106 VAL A C 1
ATOM 894 O O . VAL A 1 106 ? -3.511 7.809 18.606 1.00 88.62 106 VAL A O 1
ATOM 897 N N . LEU A 1 107 ? -4.291 5.694 18.641 1.00 90.00 107 LEU A N 1
ATOM 898 C CA . LEU A 1 107 ? -5.639 6.025 18.179 1.00 90.00 107 LEU A CA 1
ATOM 899 C C . LEU A 1 107 ? -6.569 6.494 19.308 1.00 90.00 107 LEU A C 1
ATOM 901 O O . LEU A 1 107 ? -7.662 6.988 19.006 1.00 90.00 107 LEU A O 1
ATOM 905 N N . ASN A 1 108 ? -6.138 6.404 20.569 1.00 91.81 108 ASN A N 1
ATOM 906 C CA . ASN A 1 108 ? -6.945 6.660 21.760 1.00 91.81 108 ASN A CA 1
ATOM 907 C C . ASN A 1 108 ? -8.262 5.857 21.733 1.00 91.81 108 ASN A C 1
ATOM 909 O O . ASN A 1 108 ? -9.360 6.421 21.704 1.00 91.81 108 ASN A O 1
ATOM 913 N N . ILE A 1 109 ? -8.138 4.534 21.629 1.00 93.19 109 ILE A N 1
ATOM 914 C CA . ILE A 1 109 ? -9.236 3.556 21.584 1.00 93.19 109 ILE A CA 1
ATOM 915 C C . ILE A 1 109 ? -8.956 2.415 22.568 1.00 93.19 109 ILE A C 1
ATOM 917 O 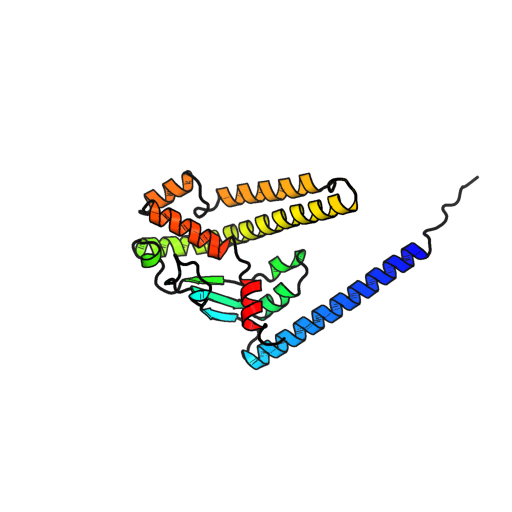O . ILE A 1 109 ? -7.831 2.262 23.029 1.00 93.19 109 ILE A O 1
ATOM 921 N N . SER A 1 110 ? -9.963 1.598 22.885 1.00 93.00 110 SER A N 1
ATOM 922 C CA . SER A 1 110 ? -9.737 0.397 23.695 1.00 93.00 110 SER A CA 1
ATOM 923 C C . SER A 1 110 ? -9.025 -0.701 22.903 1.00 93.00 110 SER A C 1
ATOM 925 O O . SER A 1 110 ? -9.142 -0.776 21.676 1.00 93.00 110 SER A O 1
ATOM 927 N N . GLU A 1 111 ? -8.356 -1.602 23.622 1.00 91.94 111 GLU A N 1
ATOM 928 C CA . GLU A 1 111 ? -7.638 -2.738 23.036 1.00 91.94 111 GLU A CA 1
ATOM 929 C C . GLU A 1 111 ? -8.556 -3.631 22.182 1.00 91.94 111 GLU A C 1
ATOM 931 O O . GLU A 1 111 ? -8.226 -3.973 21.049 1.00 91.94 111 GLU A O 1
ATOM 936 N N . ASP A 1 112 ? -9.780 -3.902 22.648 1.00 92.81 112 ASP A N 1
ATOM 937 C CA . ASP A 1 112 ? -10.778 -4.678 21.893 1.00 92.81 112 ASP A CA 1
ATOM 938 C C . ASP A 1 112 ? -11.135 -4.045 20.537 1.00 92.81 112 ASP A C 1
ATOM 940 O O . ASP A 1 112 ? -11.469 -4.738 19.570 1.00 92.81 112 ASP A O 1
ATOM 944 N N . ILE A 1 113 ? -11.110 -2.711 20.454 1.00 93.12 113 ILE A N 1
ATOM 945 C CA . ILE A 1 113 ? -11.352 -1.986 19.204 1.00 93.12 113 ILE A CA 1
ATOM 946 C C . ILE A 1 113 ? -10.094 -2.032 18.332 1.00 93.12 113 ILE A C 1
ATOM 948 O O . ILE A 1 113 ? -10.217 -2.219 17.121 1.00 93.12 113 ILE A O 1
ATOM 952 N N . ALA A 1 114 ? -8.899 -1.908 18.915 1.00 92.12 114 ALA A N 1
ATOM 953 C CA . ALA A 1 114 ? -7.638 -2.028 18.186 1.00 92.12 114 ALA A CA 1
ATOM 954 C C . ALA A 1 114 ? -7.492 -3.410 17.525 1.00 92.12 114 ALA A C 1
ATOM 956 O O . ALA A 1 114 ? -7.187 -3.487 16.334 1.00 92.12 114 ALA A O 1
ATOM 957 N N . LEU A 1 115 ? -7.837 -4.492 18.231 1.00 91.25 115 LEU A N 1
ATOM 958 C CA . LEU A 1 115 ? -7.874 -5.850 17.674 1.00 91.25 115 LEU A CA 1
ATOM 959 C C . LEU A 1 115 ? -8.848 -5.973 16.493 1.00 91.25 115 LEU A C 1
ATOM 961 O O . LEU A 1 115 ? -8.522 -6.580 15.472 1.00 91.25 115 LEU A O 1
ATOM 965 N N . GLN A 1 116 ? -10.029 -5.352 16.585 1.00 93.31 116 GLN A N 1
ATOM 966 C CA . GLN A 1 116 ? -10.979 -5.315 15.466 1.00 93.31 116 GLN A CA 1
ATOM 967 C C . GLN A 1 116 ? -10.438 -4.527 14.269 1.00 93.31 116 GLN A C 1
ATOM 969 O O . GLN A 1 116 ? -10.657 -4.932 13.129 1.00 93.31 116 GLN A O 1
ATOM 974 N N . VAL A 1 117 ? -9.737 -3.415 14.510 1.00 92.81 117 VAL A N 1
ATOM 975 C CA . VAL A 1 117 ? -9.065 -2.651 13.451 1.00 92.81 117 VAL A CA 1
ATOM 976 C C . VAL A 1 117 ? -7.997 -3.509 12.775 1.00 92.81 117 VAL A C 1
ATOM 978 O O . VAL A 1 117 ? -7.974 -3.559 11.549 1.00 92.81 117 VAL A O 1
ATOM 981 N N . HIS A 1 118 ? -7.168 -4.229 13.536 1.00 89.81 118 HIS A N 1
ATOM 982 C CA . HIS A 1 118 ? -6.162 -5.138 12.981 1.00 89.81 118 HIS A CA 1
ATOM 983 C C . HIS A 1 118 ? -6.773 -6.246 12.129 1.00 89.81 118 HIS A C 1
ATOM 985 O O . HIS A 1 118 ? -6.330 -6.453 10.999 1.00 89.81 118 HIS A O 1
ATOM 991 N N . SER A 1 119 ? -7.815 -6.911 12.634 1.00 91.00 119 SER A N 1
ATOM 992 C CA . SER A 1 119 ? -8.530 -7.944 11.879 1.00 91.00 119 SER A CA 1
ATOM 993 C C . SER A 1 119 ? -9.060 -7.388 10.558 1.00 91.00 119 SER A C 1
ATOM 995 O O . SER A 1 119 ? -8.796 -7.955 9.505 1.00 91.00 119 SER A O 1
ATOM 997 N N . LEU A 1 120 ? -9.737 -6.236 10.594 1.00 93.44 120 LEU A N 1
ATOM 998 C CA . LEU A 1 120 ? -10.295 -5.618 9.391 1.00 93.44 120 LEU A CA 1
ATOM 999 C C . LEU A 1 120 ? -9.214 -5.140 8.413 1.00 93.44 120 LEU A C 1
ATOM 1001 O O . LEU A 1 120 ? -9.412 -5.242 7.207 1.00 93.44 120 LEU A O 1
ATOM 1005 N N . LEU A 1 121 ? -8.079 -4.625 8.898 1.00 90.38 121 LEU A N 1
ATOM 1006 C CA . LEU A 1 121 ? -6.951 -4.256 8.034 1.00 90.38 121 LEU A CA 1
ATOM 1007 C C . LEU A 1 121 ? -6.383 -5.477 7.313 1.00 90.38 121 LEU A C 1
ATOM 1009 O O . LEU A 1 121 ? -6.098 -5.393 6.123 1.00 90.38 121 LEU A O 1
ATOM 1013 N N . SER A 1 122 ? -6.262 -6.604 8.016 1.00 88.38 122 SER A N 1
ATOM 1014 C CA . SER A 1 122 ? -5.836 -7.876 7.430 1.00 88.38 122 SER A CA 1
ATOM 1015 C C . SER A 1 122 ? -6.839 -8.368 6.379 1.00 88.38 122 SER A C 1
ATOM 1017 O O . SER A 1 122 ? -6.445 -8.721 5.269 1.00 88.38 122 SER A O 1
ATOM 1019 N N . ASP A 1 123 ? -8.137 -8.328 6.692 1.00 91.25 123 ASP A N 1
ATOM 1020 C CA . ASP A 1 123 ? -9.211 -8.748 5.780 1.00 91.25 123 ASP A CA 1
ATOM 1021 C C . ASP A 1 123 ? -9.287 -7.869 4.518 1.00 91.25 123 ASP A C 1
ATOM 1023 O O . ASP A 1 123 ? -9.597 -8.344 3.422 1.00 91.25 123 ASP A O 1
ATOM 1027 N N . GLU A 1 124 ? -9.002 -6.573 4.658 1.00 92.94 124 GLU A N 1
ATOM 1028 C CA . GLU A 1 124 ? -9.053 -5.599 3.569 1.00 92.94 124 GLU A CA 1
ATOM 1029 C C . GLU A 1 124 ? -7.694 -5.361 2.877 1.00 92.94 124 GLU A C 1
ATOM 1031 O O . GLU A 1 124 ? -7.645 -4.585 1.919 1.00 92.94 124 GLU A O 1
ATOM 1036 N N . ASP A 1 125 ? -6.607 -6.034 3.278 1.00 86.69 125 ASP A N 1
ATOM 1037 C CA . ASP A 1 125 ? -5.237 -5.770 2.794 1.00 86.69 125 ASP A CA 1
ATOM 1038 C C . ASP A 1 125 ? -5.147 -5.783 1.259 1.00 86.69 125 ASP A C 1
ATOM 1040 O O . ASP A 1 125 ? -4.647 -4.843 0.634 1.00 86.69 125 ASP A O 1
ATOM 1044 N N . TYR A 1 126 ? -5.744 -6.792 0.615 1.00 87.00 126 TYR A N 1
ATOM 1045 C CA . TYR A 1 126 ? -5.791 -6.876 -0.846 1.00 87.00 126 TYR A CA 1
ATOM 1046 C C . TYR A 1 126 ? -6.545 -5.699 -1.489 1.00 87.00 126 TYR A C 1
ATOM 1048 O O . TYR A 1 126 ? -6.138 -5.199 -2.544 1.00 87.00 126 TYR A O 1
ATOM 1056 N N . ILE A 1 127 ? -7.646 -5.244 -0.879 1.00 91.50 127 ILE A N 1
ATOM 1057 C CA . ILE A 1 127 ? -8.449 -4.119 -1.384 1.00 91.50 127 ILE A CA 1
ATOM 1058 C C . ILE A 1 127 ? -7.624 -2.837 -1.309 1.00 91.50 127 ILE A C 1
ATOM 1060 O O . ILE A 1 127 ? -7.576 -2.086 -2.285 1.00 91.50 127 ILE A O 1
ATOM 1064 N N . ILE A 1 128 ? -6.956 -2.610 -0.179 1.00 89.25 128 ILE A N 1
ATOM 1065 C CA . ILE A 1 128 ? -6.150 -1.417 0.065 1.00 89.25 128 ILE A CA 1
ATOM 1066 C C . ILE A 1 128 ? -4.920 -1.407 -0.857 1.00 89.25 128 ILE A C 1
ATOM 1068 O O . ILE A 1 128 ? -4.685 -0.416 -1.551 1.00 89.25 128 ILE A O 1
ATOM 1072 N N . LYS A 1 129 ? -4.200 -2.531 -0.986 1.00 85.69 129 LYS A N 1
ATOM 1073 C CA . LYS A 1 129 ? -3.084 -2.678 -1.940 1.00 85.69 129 LYS A CA 1
ATOM 1074 C C . LYS A 1 129 ? -3.526 -2.455 -3.385 1.00 85.69 129 LYS A C 1
ATOM 1076 O O . LYS A 1 129 ? -2.858 -1.742 -4.135 1.00 85.69 129 LYS A O 1
ATOM 1081 N N . SER A 1 130 ? -4.678 -3.004 -3.771 1.00 88.19 130 SER A N 1
ATOM 1082 C CA . SER A 1 130 ? -5.262 -2.790 -5.102 1.00 88.19 130 SER A CA 1
ATOM 1083 C C . SER A 1 130 ? -5.650 -1.331 -5.341 1.00 88.19 130 SER A C 1
ATOM 1085 O O . SER A 1 130 ? -5.594 -0.852 -6.479 1.00 88.19 130 SER A O 1
ATOM 1087 N N . LEU A 1 131 ? -6.072 -0.623 -4.289 1.00 91.50 131 LEU A N 1
ATOM 1088 C CA . LEU A 1 131 ? -6.414 0.791 -4.353 1.00 91.50 131 LEU A CA 1
ATOM 1089 C C . LEU A 1 131 ? -5.157 1.637 -4.569 1.00 91.50 131 LEU A C 1
ATOM 1091 O O . LEU A 1 131 ? -5.149 2.441 -5.499 1.00 91.50 131 LEU A O 1
ATOM 1095 N N . HIS A 1 132 ? -4.102 1.408 -3.779 1.00 88.31 132 HIS A N 1
ATOM 1096 C CA . HIS A 1 132 ? -2.788 2.032 -3.964 1.00 88.31 132 HIS A CA 1
ATOM 1097 C C . HIS A 1 132 ? -2.281 1.840 -5.398 1.00 88.31 132 HIS A C 1
ATOM 1099 O O . HIS A 1 132 ? -1.954 2.804 -6.082 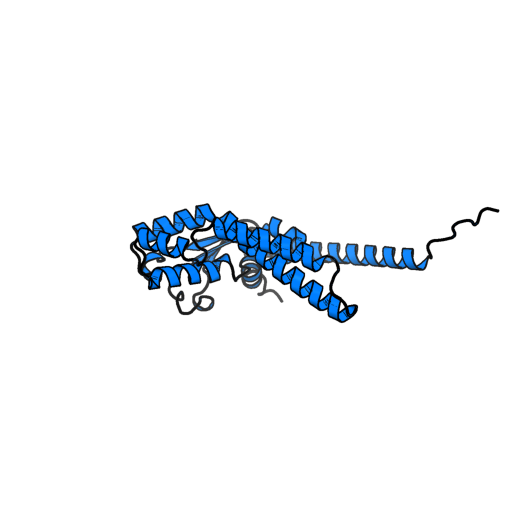1.00 88.31 132 HIS A O 1
ATOM 1105 N N . GLU A 1 133 ? -2.294 0.601 -5.895 1.00 85.88 133 GLU A N 1
ATOM 1106 C CA . GLU A 1 133 ? -1.858 0.280 -7.259 1.00 85.88 133 GLU A CA 1
ATOM 1107 C C . GLU A 1 133 ? -2.680 1.016 -8.326 1.00 85.88 133 GLU A C 1
ATOM 1109 O O . GLU A 1 133 ? -2.149 1.556 -9.295 1.00 85.88 133 GLU A O 1
ATOM 1114 N N . SER A 1 134 ? -4.000 1.081 -8.145 1.00 89.50 134 SER A N 1
ATOM 1115 C CA . SER A 1 134 ? -4.870 1.767 -9.102 1.00 89.50 134 SER A CA 1
ATOM 1116 C C . SER A 1 134 ? -4.629 3.281 -9.112 1.00 89.50 134 SER A C 1
ATOM 1118 O O . SER A 1 134 ? -4.685 3.891 -10.180 1.00 89.50 134 SER A O 1
ATOM 1120 N N . TRP A 1 135 ? -4.336 3.885 -7.954 1.00 89.69 135 TRP A N 1
ATOM 1121 C CA . TRP A 1 135 ? -3.919 5.287 -7.854 1.00 89.69 135 TRP A CA 1
ATOM 1122 C C . TRP A 1 135 ? -2.567 5.539 -8.512 1.00 89.69 135 TRP A C 1
ATOM 1124 O O . TRP A 1 135 ? -2.424 6.513 -9.250 1.00 89.69 135 TRP A O 1
ATOM 1134 N N . PHE A 1 136 ? -1.602 4.648 -8.290 1.00 84.88 136 PHE A N 1
ATOM 1135 C CA . PHE A 1 136 ? -0.281 4.736 -8.900 1.00 84.88 136 PHE A CA 1
ATOM 1136 C C . PHE A 1 136 ? -0.372 4.732 -10.434 1.00 84.88 136 PHE A C 1
ATOM 1138 O O . PHE A 1 136 ? 0.097 5.668 -11.083 1.00 84.88 136 PHE A O 1
ATOM 1145 N N . ARG A 1 137 ? -1.096 3.764 -11.013 1.00 86.50 137 ARG A N 1
ATOM 1146 C CA . ARG A 1 137 ? -1.322 3.682 -12.470 1.00 86.50 137 ARG A CA 1
ATOM 1147 C C . ARG A 1 137 ? -2.095 4.874 -13.032 1.00 86.50 137 ARG A C 1
ATOM 1149 O O . ARG A 1 137 ? -1.846 5.314 -14.153 1.00 86.50 137 ARG A O 1
ATOM 1156 N N . LEU A 1 138 ? -3.025 5.437 -12.259 1.00 91.38 138 LEU A N 1
ATOM 1157 C CA . LEU A 1 138 ? -3.713 6.666 -12.649 1.00 91.38 138 LEU A CA 1
ATOM 1158 C C . LEU A 1 138 ? -2.737 7.849 -12.749 1.00 91.38 138 LEU A C 1
ATOM 1160 O O . LEU A 1 138 ? -2.798 8.602 -13.721 1.00 91.38 138 LEU A O 1
ATOM 1164 N N . ASN A 1 139 ? -1.847 8.014 -11.767 1.00 87.38 139 ASN A N 1
ATOM 1165 C CA . ASN A 1 139 ? -0.826 9.063 -11.793 1.00 87.38 139 ASN A CA 1
ATOM 1166 C C . ASN A 1 139 ? 0.135 8.885 -12.972 1.00 87.38 139 ASN A C 1
ATOM 1168 O O . ASN A 1 139 ? 0.436 9.857 -13.662 1.00 87.38 139 ASN A O 1
ATOM 1172 N N . GLU A 1 140 ? 0.543 7.653 -13.263 1.00 84.31 140 GLU A N 1
ATOM 1173 C CA . GLU A 1 140 ? 1.377 7.341 -14.423 1.00 84.31 140 GLU A CA 1
ATOM 1174 C C . GLU A 1 140 ? 0.693 7.712 -15.746 1.00 84.31 140 GLU A C 1
ATOM 1176 O O . GLU A 1 140 ? 1.286 8.392 -16.584 1.00 84.31 140 GLU A O 1
ATOM 1181 N N . ALA A 1 141 ? -0.580 7.343 -15.920 1.00 88.19 141 ALA A N 1
ATOM 1182 C CA . ALA A 1 141 ? -1.345 7.718 -17.107 1.00 88.19 141 ALA A CA 1
ATOM 1183 C C . ALA A 1 141 ? -1.412 9.247 -17.284 1.00 88.19 141 ALA A C 1
ATOM 1185 O O . ALA A 1 141 ? -1.325 9.746 -18.410 1.00 88.19 141 ALA A O 1
ATOM 1186 N N . ASN A 1 142 ? -1.528 9.999 -16.182 1.00 90.00 142 ASN A N 1
ATOM 1187 C CA . ASN A 1 142 ? -1.515 11.464 -16.203 1.00 90.00 142 ASN A CA 1
ATOM 1188 C C . ASN A 1 142 ? -0.148 12.014 -16.646 1.00 90.00 142 ASN A C 1
ATOM 1190 O O . ASN A 1 142 ? -0.101 12.896 -17.507 1.00 90.00 142 ASN A O 1
ATOM 1194 N N . GLU A 1 143 ? 0.951 11.481 -16.107 1.00 88.12 143 GLU A N 1
ATOM 1195 C CA . GLU A 1 143 ? 2.315 11.897 -16.456 1.00 88.12 143 GLU A CA 1
ATOM 1196 C C . GLU A 1 143 ? 2.680 11.556 -17.901 1.00 88.12 143 GLU A C 1
ATOM 1198 O O . GLU A 1 143 ? 3.156 12.417 -18.645 1.00 88.12 143 GLU A O 1
ATOM 1203 N N . ARG A 1 144 ? 2.373 10.336 -18.351 1.00 87.38 144 ARG A N 1
ATOM 1204 C CA . ARG A 1 144 ? 2.559 9.929 -19.749 1.00 87.38 144 ARG A CA 1
ATOM 1205 C C . ARG A 1 144 ? 1.818 10.865 -20.694 1.00 87.38 144 ARG A C 1
ATOM 1207 O O . ARG A 1 144 ? 2.391 11.325 -21.678 1.00 87.38 144 ARG A O 1
ATOM 1214 N N . ASN A 1 145 ? 0.565 11.187 -20.388 1.00 91.81 145 ASN A N 1
ATOM 1215 C CA . ASN A 1 145 ? -0.222 12.113 -21.191 1.00 91.81 145 ASN A CA 1
ATOM 1216 C C . ASN A 1 145 ? 0.350 13.544 -21.169 1.00 91.81 145 ASN A C 1
ATOM 1218 O O . ASN A 1 145 ? 0.327 14.222 -22.197 1.00 91.81 145 ASN A O 1
ATOM 1222 N N . ARG A 1 146 ? 0.913 13.999 -20.039 1.00 92.00 146 ARG A N 1
ATOM 1223 C CA . ARG A 1 146 ? 1.630 15.284 -19.944 1.00 92.00 146 ARG A CA 1
ATOM 1224 C C . ARG A 1 146 ? 2.843 15.316 -20.880 1.00 92.00 146 ARG A C 1
ATOM 1226 O O . ARG A 1 146 ? 2.992 16.273 -21.641 1.00 92.00 146 ARG A O 1
ATOM 1233 N N . LEU A 1 147 ? 3.667 14.267 -20.867 1.00 91.31 147 LEU A N 1
ATOM 1234 C CA . LEU A 1 147 ? 4.837 14.128 -21.744 1.00 91.31 147 LEU A CA 1
ATOM 1235 C C . LEU A 1 147 ? 4.441 14.019 -23.220 1.00 91.31 147 LEU A C 1
ATOM 1237 O O . LEU A 1 147 ? 5.031 14.683 -24.071 1.00 91.31 147 LEU A O 1
ATOM 1241 N N . PHE A 1 148 ? 3.408 13.231 -23.519 1.00 90.62 148 PHE A N 1
ATOM 1242 C CA . PHE A 1 148 ? 2.877 13.072 -24.870 1.00 90.62 148 PHE A CA 1
ATOM 1243 C C . PHE A 1 148 ? 2.395 14.414 -25.432 1.00 90.62 148 PHE A C 1
ATOM 1245 O O . PHE A 1 148 ? 2.800 14.810 -26.524 1.00 90.62 148 PHE A O 1
ATOM 1252 N N . LYS A 1 149 ? 1.619 15.173 -24.646 1.00 92.06 149 LYS A N 1
ATOM 1253 C CA . LYS A 1 149 ? 1.165 16.513 -25.032 1.00 92.06 149 LYS A CA 1
ATOM 1254 C C . LYS A 1 149 ? 2.320 17.482 -25.252 1.00 92.06 149 LYS A C 1
ATOM 1256 O O . LYS A 1 149 ? 2.275 18.248 -26.208 1.00 92.06 149 LYS A O 1
ATOM 1261 N N . SER A 1 150 ? 3.346 17.434 -24.405 1.00 93.38 150 SER A N 1
ATOM 1262 C CA . SER A 1 150 ? 4.555 18.245 -24.578 1.00 93.38 150 SER A CA 1
ATOM 1263 C C . SER A 1 150 ? 5.270 17.934 -25.901 1.00 93.38 150 SER A C 1
ATOM 1265 O O . SER A 1 150 ? 5.680 18.843 -26.614 1.00 93.38 150 SER A O 1
ATOM 1267 N N . ARG A 1 151 ? 5.370 16.648 -26.265 1.00 93.69 151 ARG A N 1
ATOM 1268 C CA . ARG A 1 151 ? 6.091 16.194 -27.463 1.00 93.69 151 ARG A CA 1
ATOM 1269 C C . ARG A 1 151 ? 5.324 16.408 -28.767 1.00 93.69 151 ARG A C 1
ATOM 1271 O O . ARG A 1 151 ? 5.941 16.720 -29.779 1.00 93.69 151 ARG A O 1
ATOM 1278 N N . TYR A 1 152 ? 4.011 16.195 -28.758 1.00 92.69 152 TYR A N 1
ATOM 1279 C CA . TYR A 1 152 ? 3.205 16.134 -29.982 1.00 92.69 152 TYR A CA 1
ATOM 1280 C C . TYR A 1 152 ? 2.183 17.272 -30.111 1.00 92.69 152 TYR A C 1
ATOM 1282 O O . TYR A 1 152 ? 1.561 17.414 -31.157 1.00 92.69 152 TYR A O 1
ATOM 1290 N N . GLY A 1 153 ? 1.993 18.096 -29.076 1.00 92.44 153 GLY A N 1
ATOM 1291 C CA . GLY A 1 153 ? 1.054 19.226 -29.081 1.00 92.44 153 GLY A CA 1
ATOM 1292 C C . GLY A 1 153 ? -0.413 18.853 -28.825 1.00 92.44 153 GLY A C 1
ATOM 1293 O O . GLY A 1 153 ? -1.253 19.739 -28.675 1.00 92.44 153 GLY A O 1
ATOM 1294 N N . PHE A 1 154 ? -0.741 17.564 -28.712 1.00 91.94 154 PHE A N 1
ATOM 1295 C CA . PHE A 1 154 ? -2.092 17.065 -28.432 1.00 91.94 154 PHE A CA 1
ATOM 1296 C C . PHE A 1 154 ? -2.080 15.935 -27.396 1.00 91.94 154 PHE A C 1
ATOM 1298 O O . PHE A 1 154 ? -1.040 15.367 -27.086 1.00 91.94 154 PHE A O 1
ATOM 1305 N N . TYR A 1 155 ? -3.242 15.641 -26.811 1.00 88.88 155 TYR A N 1
ATOM 1306 C CA . TYR A 1 155 ? -3.392 14.599 -25.788 1.00 88.88 155 TYR A CA 1
ATOM 1307 C C . TYR A 1 155 ? -3.219 13.186 -26.361 1.00 88.88 155 TYR A C 1
ATOM 1309 O O . TYR A 1 155 ? -3.569 12.948 -27.514 1.00 88.88 155 TYR A O 1
ATOM 1317 N N . ASP A 1 156 ? -2.754 12.237 -25.541 1.00 89.56 156 ASP A N 1
ATOM 1318 C CA . ASP A 1 156 ? -2.709 10.822 -25.938 1.00 89.56 156 ASP A CA 1
ATOM 1319 C C . ASP A 1 156 ? -4.149 10.349 -26.268 1.00 89.56 156 ASP A C 1
ATOM 1321 O O . ASP A 1 156 ? -5.045 10.495 -25.424 1.00 89.56 156 ASP A O 1
ATOM 1325 N N . PRO A 1 157 ? -4.407 9.803 -27.477 1.00 90.44 157 PRO A N 1
ATOM 1326 C CA . PRO A 1 157 ? -5.749 9.406 -27.910 1.00 90.44 157 PRO A CA 1
ATOM 1327 C C . PRO A 1 157 ? -6.449 8.414 -26.973 1.00 90.44 157 PRO A C 1
ATOM 1329 O O . PRO A 1 157 ? -7.677 8.416 -26.873 1.00 90.44 157 PRO A O 1
ATOM 1332 N N . PHE A 1 158 ? -5.686 7.585 -26.256 1.00 90.81 158 PHE A N 1
ATOM 1333 C CA . PHE A 1 158 ? -6.213 6.566 -25.350 1.00 90.81 158 PHE A CA 1
ATOM 1334 C C . PHE A 1 158 ? -6.261 7.021 -23.889 1.00 90.81 158 PHE A C 1
ATOM 1336 O O . PHE A 1 158 ? -6.901 6.358 -23.066 1.00 90.81 158 PHE A O 1
ATOM 1343 N N . TYR A 1 159 ? -5.654 8.165 -23.551 1.00 90.69 159 TYR A N 1
ATOM 1344 C CA . TYR A 1 159 ? -5.545 8.643 -22.170 1.00 90.69 159 TYR A CA 1
ATOM 1345 C C . TYR A 1 159 ? -6.895 8.716 -21.461 1.00 90.69 159 TYR A C 1
ATOM 1347 O O . TYR A 1 159 ? -7.029 8.233 -20.339 1.00 90.69 159 TYR A O 1
ATOM 1355 N N . LYS A 1 160 ? -7.924 9.274 -22.112 1.00 93.44 160 LYS A N 1
ATOM 1356 C CA . LYS A 1 160 ? -9.251 9.414 -21.495 1.00 93.44 160 LYS A CA 1
ATOM 1357 C C . LYS A 1 160 ? -9.848 8.052 -21.125 1.00 93.44 160 LYS A C 1
ATOM 1359 O O . LYS A 1 160 ? -10.416 7.912 -20.043 1.00 93.44 160 LYS A O 1
ATOM 1364 N N . THR A 1 161 ? -9.694 7.056 -21.994 1.00 93.75 161 THR A N 1
ATOM 1365 C CA . THR A 1 161 ? -10.187 5.690 -21.776 1.00 93.75 161 THR A CA 1
ATOM 1366 C C . THR A 1 161 ? -9.446 5.017 -20.624 1.00 93.75 161 THR A C 1
ATOM 1368 O O . THR A 1 161 ? -10.084 4.522 -19.694 1.00 93.75 161 THR A O 1
ATOM 1371 N N . VAL A 1 162 ? -8.111 5.068 -20.636 1.00 91.06 162 VAL A N 1
ATOM 1372 C CA . VAL A 1 162 ? -7.257 4.495 -19.581 1.00 91.06 162 VAL A CA 1
ATOM 1373 C C . VAL A 1 162 ? -7.548 5.152 -18.229 1.00 91.06 162 VAL A C 1
ATOM 1375 O O . VAL A 1 162 ? -7.846 4.470 -17.248 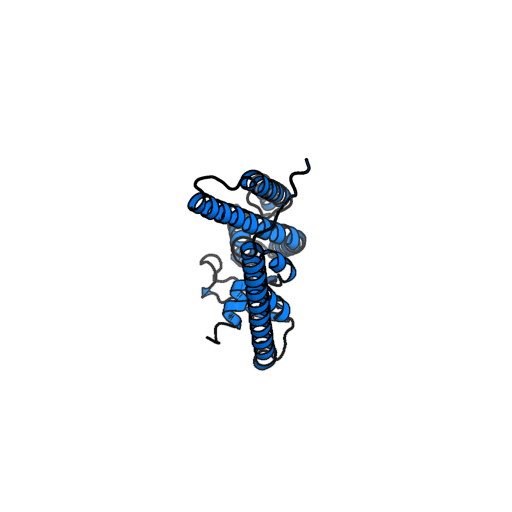1.00 91.06 162 VAL A O 1
ATOM 1378 N N . ARG A 1 163 ? -7.577 6.489 -18.188 1.00 93.12 163 ARG A N 1
ATOM 1379 C CA . ARG A 1 163 ? -7.898 7.274 -16.991 1.00 93.12 163 ARG A CA 1
ATOM 1380 C C . ARG A 1 163 ? -9.254 6.891 -16.402 1.00 93.12 163 ARG A C 1
ATOM 1382 O O . ARG A 1 163 ? -9.362 6.673 -15.197 1.00 93.12 163 ARG A O 1
ATOM 1389 N N . ASN A 1 164 ? -10.291 6.811 -17.235 1.00 95.62 164 ASN A N 1
ATOM 1390 C CA . ASN A 1 164 ? -11.639 6.475 -16.777 1.00 95.62 164 ASN A CA 1
ATOM 1391 C C . ASN A 1 164 ? -11.728 5.037 -16.251 1.00 95.62 164 ASN A C 1
ATOM 1393 O O . ASN A 1 164 ? -12.409 4.807 -15.254 1.00 95.62 164 ASN A O 1
ATOM 1397 N N . SER A 1 165 ? -11.011 4.094 -16.869 1.00 94.06 165 SER A N 1
ATOM 1398 C CA . SER A 1 165 ? -10.911 2.713 -16.384 1.00 94.06 165 SER A CA 1
ATOM 1399 C C . SER A 1 165 ? -10.306 2.652 -14.975 1.00 94.06 165 SER A C 1
ATOM 1401 O O . SER A 1 165 ? -10.900 2.065 -14.065 1.00 94.06 165 SER A O 1
ATOM 1403 N N . HIS A 1 166 ? -9.179 3.341 -14.748 1.00 92.94 166 HIS A N 1
ATOM 1404 C CA . HIS A 1 166 ? -8.558 3.405 -13.422 1.00 92.94 166 HIS A CA 1
ATOM 1405 C C . HIS A 1 166 ? -9.456 4.091 -12.391 1.00 92.94 166 HIS A C 1
ATOM 1407 O O . HIS A 1 166 ? -9.621 3.564 -11.293 1.00 92.94 166 HIS A O 1
ATOM 1413 N N . LEU A 1 167 ? -10.100 5.209 -12.739 1.00 96.19 167 LEU A N 1
ATOM 1414 C CA . LEU A 1 167 ? -11.037 5.892 -11.840 1.00 96.19 167 LEU A CA 1
ATOM 1415 C C . LEU A 1 167 ? -12.228 5.010 -11.455 1.00 96.19 167 LEU A C 1
ATOM 1417 O O . LEU A 1 167 ? -12.581 4.947 -10.279 1.00 96.19 167 LEU A O 1
ATOM 1421 N N . ALA A 1 168 ? -12.818 4.289 -12.410 1.00 96.06 168 ALA A N 1
ATOM 1422 C CA . ALA A 1 168 ? -13.911 3.363 -12.127 1.00 96.06 168 ALA A CA 1
ATOM 1423 C C . ALA A 1 168 ? -13.466 2.236 -11.179 1.00 96.06 168 ALA A C 1
ATOM 1425 O O . ALA A 1 168 ? -14.188 1.885 -10.241 1.00 96.06 168 ALA A O 1
ATOM 1426 N N . LYS A 1 169 ? -12.254 1.698 -11.378 1.00 95.31 169 LYS A N 1
ATOM 1427 C CA . LYS A 1 169 ? -11.665 0.690 -10.484 1.00 95.31 169 LYS A CA 1
ATOM 1428 C C . LYS A 1 169 ? -11.424 1.252 -9.080 1.00 95.31 169 LYS A C 1
ATOM 1430 O O . LYS A 1 169 ? -11.787 0.593 -8.107 1.00 95.31 169 LYS A O 1
ATOM 1435 N N . ILE A 1 170 ? -10.879 2.464 -8.974 1.00 95.19 170 ILE A N 1
ATOM 1436 C CA . ILE A 1 170 ? -10.654 3.169 -7.704 1.00 95.19 170 ILE A CA 1
ATOM 1437 C C . ILE A 1 170 ? -11.972 3.344 -6.950 1.00 95.19 170 ILE A C 1
ATOM 1439 O O . ILE A 1 170 ? -12.063 2.932 -5.798 1.00 95.19 170 ILE A O 1
ATOM 1443 N N . GLU A 1 171 ? -13.013 3.891 -7.581 1.00 95.25 171 GLU A N 1
ATOM 1444 C CA . GLU A 1 171 ? -14.304 4.112 -6.915 1.00 95.25 171 GLU A CA 1
ATOM 1445 C C . GLU A 1 171 ? -14.954 2.798 -6.459 1.00 95.25 171 GLU A C 1
ATOM 1447 O O . GLU A 1 171 ? -15.453 2.698 -5.334 1.00 95.25 171 GLU A O 1
ATOM 1452 N N . LYS A 1 172 ? -14.860 1.742 -7.277 1.00 95.31 172 LYS A N 1
ATOM 1453 C CA . LYS A 1 172 ? -15.309 0.399 -6.890 1.00 95.31 172 LYS A CA 1
ATOM 1454 C C . LYS A 1 172 ? -14.558 -0.118 -5.660 1.00 95.31 172 LYS A C 1
ATOM 1456 O O . LYS A 1 172 ? -15.196 -0.641 -4.751 1.00 95.31 172 LYS A O 1
ATOM 1461 N N . LEU A 1 173 ? -13.233 0.018 -5.611 1.00 94.81 173 LEU A N 1
ATOM 1462 C CA . LEU A 1 173 ? -12.419 -0.428 -4.475 1.00 94.81 173 LEU A CA 1
ATOM 1463 C C . LEU A 1 173 ? -12.697 0.399 -3.213 1.00 94.81 173 LEU A C 1
ATOM 1465 O O . LEU A 1 173 ? -12.908 -0.181 -2.151 1.00 94.81 173 LEU A O 1
ATOM 1469 N N . LYS A 1 174 ? -12.816 1.729 -3.332 1.00 94.38 174 LYS A N 1
ATOM 1470 C CA . LYS A 1 174 ? -13.184 2.613 -2.213 1.00 94.38 174 LYS A CA 1
ATOM 1471 C C . LYS A 1 174 ? -14.502 2.209 -1.563 1.00 94.38 174 LYS A C 1
ATOM 1473 O O . LYS A 1 174 ? -14.620 2.256 -0.345 1.00 94.38 174 LYS A O 1
ATOM 1478 N N . SER A 1 175 ? -15.488 1.802 -2.366 1.00 93.12 175 SER A N 1
ATOM 1479 C CA . SER A 1 175 ? -16.801 1.385 -1.857 1.00 93.12 175 SER A CA 1
ATOM 1480 C C . SER A 1 175 ? -16.772 0.101 -1.020 1.00 93.12 175 SER A C 1
ATOM 1482 O O . SER A 1 175 ? -17.724 -0.160 -0.287 1.00 93.12 175 SER A O 1
ATOM 1484 N N . LYS A 1 176 ? -15.698 -0.691 -1.132 1.00 93.94 176 LYS A N 1
ATOM 1485 C CA . LYS A 1 176 ? -15.531 -1.978 -0.449 1.00 93.94 176 LYS A CA 1
ATOM 1486 C C . LYS A 1 176 ? -14.685 -1.905 0.816 1.00 93.94 176 LYS A C 1
ATOM 1488 O O . LYS A 1 176 ? -14.637 -2.897 1.528 1.00 93.94 176 LYS A O 1
ATOM 1493 N N . SER A 1 177 ? -14.014 -0.783 1.067 1.00 95.00 177 SER A N 1
ATOM 1494 C CA . SER A 1 177 ? -13.127 -0.644 2.217 1.00 95.00 177 SER A CA 1
ATOM 1495 C C . SER A 1 177 ? -13.742 0.253 3.280 1.00 95.00 177 SER A C 1
ATOM 1497 O O . SER A 1 177 ? -14.245 1.338 2.972 1.00 95.00 177 SER A O 1
ATOM 1499 N N . SER A 1 178 ? -13.671 -0.178 4.537 1.00 94.75 178 SER A N 1
ATOM 1500 C CA . SER A 1 178 ? -14.084 0.611 5.698 1.00 94.75 178 SER A CA 1
ATOM 1501 C C . SER A 1 178 ? -13.070 1.705 6.062 1.00 94.75 178 SER A C 1
ATOM 1503 O O . SER A 1 178 ? -13.426 2.685 6.721 1.00 94.75 178 SER A O 1
ATOM 1505 N N . PHE A 1 179 ? -11.833 1.615 5.570 1.00 95.75 179 PHE A N 1
ATOM 1506 C CA . PHE A 1 179 ? -10.748 2.551 5.880 1.00 95.75 179 PHE A CA 1
ATOM 1507 C C . PHE A 1 179 ? -10.654 3.761 4.944 1.00 95.75 179 PHE A C 1
ATOM 1509 O O . PHE A 1 179 ? -9.798 4.626 5.123 1.00 95.75 179 PHE A O 1
ATOM 1516 N N . ILE A 1 180 ? -11.551 3.881 3.963 1.00 95.12 180 ILE A N 1
ATOM 1517 C CA . ILE A 1 180 ? -11.597 5.057 3.088 1.00 95.12 180 ILE A CA 1
ATOM 1518 C C . ILE A 1 180 ? -12.532 6.116 3.661 1.00 95.12 180 ILE A C 1
ATOM 1520 O O . ILE A 1 180 ? -13.709 5.861 3.914 1.00 95.12 180 ILE A O 1
ATOM 1524 N N . LYS A 1 181 ? -12.032 7.343 3.814 1.00 93.88 181 LYS A N 1
ATOM 1525 C CA . LYS A 1 181 ? -12.797 8.464 4.370 1.00 93.88 181 LYS A CA 1
ATOM 1526 C C . LYS A 1 181 ? -14.065 8.747 3.557 1.00 93.88 181 LYS A C 1
ATOM 1528 O O . LYS A 1 181 ? -14.012 9.301 2.462 1.00 93.88 181 LYS A O 1
ATOM 1533 N N . ASN A 1 182 ? -15.224 8.418 4.124 1.00 94.06 182 ASN A N 1
ATOM 1534 C CA . ASN A 1 182 ? -16.54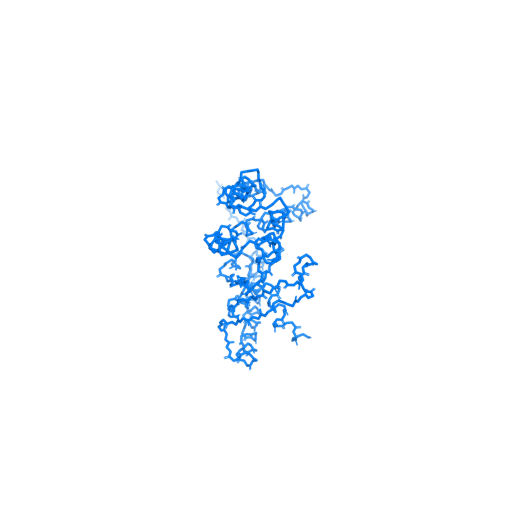0 8.805 3.616 1.00 94.06 182 ASN A CA 1
ATOM 1535 C C . ASN A 1 182 ? -17.586 8.780 4.747 1.00 94.06 182 ASN A C 1
ATOM 1537 O O . ASN A 1 182 ? -17.329 8.302 5.853 1.00 94.06 182 ASN A O 1
ATOM 1541 N N . TRP A 1 183 ? -18.788 9.299 4.485 1.00 94.69 183 TRP A N 1
ATOM 1542 C CA . TRP A 1 183 ? -19.832 9.409 5.509 1.00 94.69 183 TRP A CA 1
ATOM 1543 C C . TRP A 1 183 ? -20.329 8.050 6.039 1.00 94.69 183 TRP A C 1
ATOM 1545 O O . TRP A 1 183 ? -20.654 7.949 7.225 1.00 94.69 183 TRP A O 1
ATOM 1555 N N . ARG A 1 184 ? -20.377 7.004 5.197 1.00 95.56 184 ARG A N 1
ATOM 1556 C CA . ARG A 1 184 ? -20.817 5.652 5.589 1.00 95.56 184 ARG A CA 1
ATOM 1557 C C . ARG A 1 184 ? -19.809 5.021 6.538 1.00 95.56 184 ARG A C 1
ATOM 1559 O O . ARG A 1 184 ? -20.196 4.541 7.600 1.00 95.56 184 ARG A O 1
ATOM 1566 N N . ASN A 1 185 ? -18.530 5.125 6.200 1.00 96.88 185 ASN A N 1
ATOM 1567 C CA . ASN A 1 185 ? -17.424 4.610 6.997 1.00 96.88 185 ASN A CA 1
ATOM 1568 C C . ASN A 1 185 ? -17.281 5.379 8.314 1.00 96.88 185 ASN A C 1
ATOM 1570 O O . ASN A 1 185 ? -17.135 4.770 9.368 1.00 96.88 185 ASN A O 1
ATOM 1574 N N . ASN A 1 186 ? -17.491 6.701 8.312 1.00 96.94 186 ASN A N 1
ATOM 1575 C CA . ASN A 1 186 ? -17.567 7.476 9.556 1.00 96.94 186 ASN A CA 1
ATOM 1576 C C . ASN A 1 186 ? -18.670 6.955 10.484 1.00 96.94 186 ASN A C 1
ATOM 1578 O O . ASN A 1 186 ? -18.479 6.872 11.694 1.00 96.94 186 ASN A O 1
ATOM 1582 N N . ARG A 1 187 ? -19.841 6.611 9.932 1.00 97.12 187 ARG A N 1
ATOM 1583 C CA . ARG A 1 187 ? -20.939 6.032 10.714 1.00 97.12 187 ARG A CA 1
ATOM 1584 C C . ARG A 1 187 ? -20.598 4.624 11.207 1.00 97.12 187 ARG A C 1
ATOM 1586 O O . ARG A 1 187 ? -20.947 4.303 12.339 1.00 97.12 187 ARG A O 1
ATOM 1593 N N . PHE A 1 188 ? -19.942 3.808 10.385 1.00 96.81 188 PHE A N 1
ATOM 1594 C CA . PHE A 1 188 ? -19.463 2.476 10.760 1.00 96.81 188 PHE A CA 1
ATOM 1595 C C . PHE A 1 188 ? -18.503 2.544 11.954 1.00 96.81 188 PHE A C 1
ATOM 1597 O O . PHE A 1 188 ? -18.780 1.937 12.985 1.00 96.81 188 PHE A O 1
ATOM 1604 N N . TRP A 1 189 ? -17.455 3.366 11.876 1.00 97.38 189 TRP A N 1
ATOM 1605 C CA . TRP A 1 189 ? -16.471 3.489 12.952 1.00 97.38 189 TRP A CA 1
ATOM 1606 C C . TRP A 1 189 ? -17.045 4.105 14.229 1.00 97.38 189 TRP A C 1
ATOM 1608 O O . TRP A 1 189 ? -16.737 3.642 15.324 1.00 97.38 189 TRP A O 1
ATOM 1618 N N . LYS A 1 190 ? -17.967 5.071 14.116 1.00 97.00 190 LYS A N 1
ATOM 1619 C CA . LYS A 1 190 ? -18.703 5.576 15.287 1.00 97.00 190 LYS A CA 1
ATOM 1620 C C . LYS A 1 190 ? -19.497 4.475 15.990 1.00 97.00 190 LYS A C 1
ATOM 1622 O O . LYS A 1 190 ? -19.498 4.419 17.212 1.00 97.00 190 LYS A O 1
ATOM 1627 N N . LYS A 1 191 ? -20.156 3.583 15.237 1.00 96.56 191 LYS A N 1
ATOM 1628 C CA . LYS A 1 191 ? -20.876 2.430 15.812 1.00 96.56 191 LYS A CA 1
ATOM 1629 C C . LYS A 1 191 ? -19.940 1.421 16.481 1.00 96.56 191 LYS A C 1
ATOM 1631 O O . LYS A 1 191 ? -20.374 0.733 17.394 1.00 96.56 191 LYS A O 1
ATOM 1636 N N . LYS A 1 192 ? -18.683 1.341 16.034 1.00 94.81 192 LYS A N 1
ATOM 1637 C CA . LYS A 1 192 ? -17.623 0.533 16.654 1.00 94.81 192 LYS A CA 1
ATOM 1638 C C . LYS A 1 192 ? -17.018 1.174 17.911 1.00 94.81 192 LYS A C 1
ATOM 1640 O O . LYS A 1 192 ? -16.196 0.537 18.553 1.00 94.81 192 LYS A O 1
ATOM 1645 N N . GLY A 1 193 ? -17.426 2.393 18.272 1.00 93.88 193 GLY A N 1
ATOM 1646 C CA . GLY A 1 193 ? -16.979 3.078 19.487 1.00 93.88 193 GLY A CA 1
ATOM 1647 C C . GLY A 1 193 ? -15.871 4.111 19.276 1.00 93.88 193 GLY A C 1
ATOM 1648 O O . GLY A 1 193 ? -15.398 4.687 20.249 1.00 93.88 193 GLY A O 1
ATOM 1649 N N . LEU A 1 194 ? -15.463 4.396 18.033 1.00 96.50 194 LEU A N 1
ATOM 1650 C CA . LEU A 1 194 ? -14.422 5.394 17.785 1.00 96.50 194 LEU A CA 1
ATOM 1651 C C . LEU A 1 194 ? -14.971 6.821 17.910 1.00 96.50 194 LEU A C 1
ATOM 1653 O O . LEU A 1 194 ? -16.014 7.172 17.342 1.00 96.50 194 LEU A O 1
ATOM 1657 N N . SER A 1 195 ? -14.202 7.676 18.586 1.00 96.44 195 SER A N 1
ATOM 1658 C CA . SER A 1 195 ? -14.430 9.121 18.609 1.00 96.44 195 SER A CA 1
ATOM 1659 C C . SER A 1 195 ? -14.188 9.746 17.226 1.00 96.44 195 SER A C 1
ATOM 1661 O O . SER A 1 195 ? -13.562 9.154 16.344 1.00 96.44 195 SER A O 1
ATOM 1663 N N . ARG A 1 196 ? -14.650 10.985 17.012 1.00 96.44 196 ARG A N 1
ATOM 1664 C CA . ARG A 1 196 ? -14.379 11.712 15.756 1.00 96.44 196 ARG A CA 1
ATOM 1665 C C . ARG A 1 196 ? -12.875 11.878 15.504 1.00 96.44 196 ARG A C 1
ATOM 1667 O O . ARG A 1 196 ? -12.450 11.795 14.353 1.00 96.44 196 ARG A O 1
ATOM 1674 N N . GLU A 1 197 ? -12.105 12.117 16.558 1.00 95.81 197 GLU A N 1
ATOM 1675 C CA . GLU A 1 197 ? -10.654 12.293 16.490 1.00 95.81 197 GLU A CA 1
ATOM 1676 C C . GLU A 1 197 ? -9.958 10.973 16.163 1.00 95.81 197 GLU A C 1
ATOM 1678 O O . GLU A 1 197 ? -9.174 10.924 15.216 1.00 95.81 197 GLU A O 1
ATOM 1683 N N . SER A 1 198 ? -10.331 9.885 16.844 1.00 95.25 198 SER A N 1
ATOM 1684 C CA . SER A 1 198 ? -9.814 8.535 16.583 1.00 95.25 198 SER A CA 1
ATOM 1685 C C . SER A 1 198 ? -10.087 8.090 15.145 1.00 95.25 198 SER A C 1
ATOM 1687 O O . SER A 1 198 ? -9.208 7.537 14.495 1.00 95.25 198 SER A O 1
ATOM 1689 N N . ILE A 1 199 ? -11.273 8.393 14.597 1.00 97.06 199 ILE A N 1
ATOM 1690 C CA . ILE A 1 199 ? -11.600 8.125 13.183 1.00 97.06 199 ILE A CA 1
ATOM 1691 C C . ILE A 1 199 ? -10.681 8.908 12.244 1.00 97.06 199 ILE A C 1
ATOM 1693 O O . ILE A 1 199 ? -10.205 8.367 11.249 1.00 97.06 199 ILE A O 1
ATOM 1697 N N . SER A 1 200 ? -10.440 10.188 12.538 1.00 95.50 200 SER A N 1
ATOM 1698 C CA . SER A 1 200 ? -9.548 11.008 11.719 1.00 95.50 200 SER A CA 1
ATOM 1699 C C . SER A 1 200 ? -8.124 10.454 11.737 1.00 95.50 200 SER A C 1
ATOM 1701 O O . SER A 1 200 ? -7.527 10.314 10.674 1.00 95.50 200 SER A O 1
ATOM 1703 N N . LYS A 1 201 ? -7.615 10.089 12.921 1.00 94.50 201 LYS A N 1
ATOM 1704 C CA . LYS A 1 201 ? -6.299 9.460 13.082 1.00 94.50 201 LYS A CA 1
ATOM 1705 C C . LYS A 1 201 ? -6.210 8.121 12.357 1.00 94.50 201 LYS A C 1
ATOM 1707 O O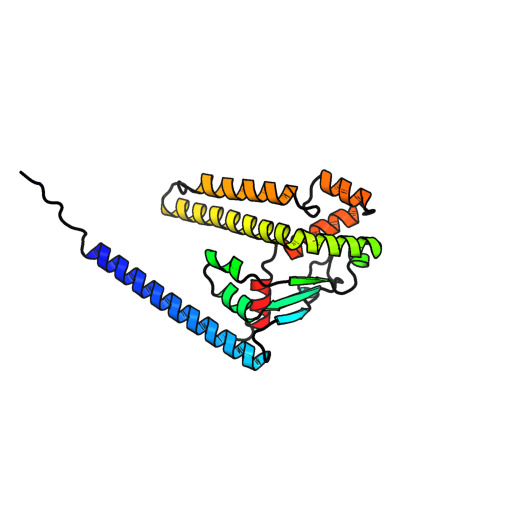 . LYS A 1 201 ? -5.224 7.885 11.673 1.00 94.50 201 LYS A O 1
ATOM 1712 N N . LEU A 1 202 ? -7.247 7.284 12.443 1.00 95.00 202 LEU A N 1
ATOM 1713 C CA . LEU A 1 202 ? -7.300 5.997 11.747 1.00 95.00 202 LEU A CA 1
ATOM 1714 C C . LEU A 1 202 ? -7.171 6.174 10.231 1.00 95.00 202 LEU A C 1
ATOM 1716 O O . LEU A 1 202 ? -6.385 5.479 9.596 1.00 95.00 202 LEU A O 1
ATOM 1720 N N . TYR A 1 203 ? -7.900 7.126 9.644 1.00 95.50 203 TYR A N 1
ATOM 1721 C CA . TYR A 1 203 ? -7.760 7.399 8.214 1.00 95.50 203 TYR A CA 1
ATOM 1722 C C . TYR A 1 203 ? -6.381 7.942 7.852 1.00 95.50 203 TYR A C 1
ATOM 1724 O O . TYR A 1 203 ? -5.840 7.525 6.835 1.00 95.50 203 TYR A O 1
ATOM 1732 N N . SER A 1 204 ? -5.806 8.837 8.660 1.00 93.88 204 SER A N 1
ATOM 1733 C CA . SER A 1 204 ? -4.440 9.325 8.432 1.00 93.88 204 SER A CA 1
ATOM 1734 C C . SER A 1 204 ? -3.415 8.192 8.505 1.00 93.88 204 SER A C 1
ATOM 1736 O O . SER A 1 204 ? -2.522 8.128 7.668 1.00 93.88 204 SER A O 1
ATOM 1738 N N . LEU A 1 205 ? -3.580 7.267 9.453 1.00 92.56 205 LEU A N 1
ATOM 1739 C CA . LEU A 1 205 ? -2.727 6.093 9.612 1.00 92.56 205 LEU A CA 1
ATOM 1740 C C . LEU A 1 205 ? -2.804 5.200 8.372 1.00 92.56 205 LEU A C 1
ATOM 1742 O O . LEU A 1 205 ? -1.775 4.865 7.793 1.00 92.56 205 LEU A O 1
ATOM 1746 N N . VAL A 1 206 ? -4.013 4.857 7.916 1.00 92.44 206 VAL A N 1
ATOM 1747 C CA . VAL A 1 206 ? -4.171 4.021 6.716 1.00 92.44 206 VAL A CA 1
ATOM 1748 C C . VAL A 1 206 ? -3.679 4.734 5.459 1.00 92.44 206 VAL A C 1
ATOM 1750 O O . VAL A 1 206 ? -3.054 4.101 4.612 1.00 92.44 206 VAL A O 1
ATOM 1753 N N . SER A 1 207 ? -3.914 6.043 5.344 1.00 91.69 207 SER A N 1
ATOM 1754 C CA . SER A 1 207 ? -3.413 6.841 4.223 1.00 91.69 207 SER A CA 1
ATOM 1755 C C . SER A 1 207 ? -1.891 6.764 4.140 1.00 91.69 207 SER A C 1
ATOM 1757 O O . SER A 1 207 ? -1.357 6.313 3.128 1.00 91.69 207 SER A O 1
ATOM 1759 N N . PHE A 1 208 ? -1.207 7.085 5.239 1.00 90.62 208 PHE A N 1
ATOM 1760 C CA . PHE A 1 208 ? 0.249 7.073 5.313 1.00 90.62 208 PHE A CA 1
ATOM 1761 C C . PHE A 1 208 ? 0.821 5.675 5.048 1.00 90.62 208 PHE A C 1
ATOM 1763 O O . PHE A 1 208 ? 1.609 5.475 4.126 1.00 90.62 208 PHE A O 1
ATOM 1770 N N . PHE A 1 209 ? 0.391 4.675 5.820 1.00 88.56 209 PHE A N 1
ATOM 1771 C CA . PHE A 1 209 ? 0.997 3.349 5.757 1.00 88.56 209 PHE A CA 1
ATOM 1772 C C . PHE A 1 209 ? 0.596 2.559 4.514 1.00 88.56 209 PHE A C 1
ATOM 1774 O O . PHE A 1 209 ? 1.395 1.769 4.040 1.00 88.56 209 PHE A O 1
ATOM 1781 N N . TYR A 1 210 ? -0.585 2.749 3.936 1.00 88.56 210 TYR A N 1
ATOM 1782 C CA . TYR A 1 210 ? -1.028 1.852 2.867 1.00 88.56 210 TYR A CA 1
ATOM 1783 C C . TYR A 1 210 ? -1.286 2.527 1.521 1.00 88.56 210 TYR A C 1
ATOM 1785 O O . TYR A 1 210 ? -1.297 1.833 0.503 1.00 88.56 210 TYR A O 1
ATOM 1793 N N . LEU A 1 211 ? -1.523 3.842 1.482 1.00 88.31 211 LEU A N 1
ATOM 1794 C CA . LEU A 1 211 ? -1.964 4.532 0.262 1.00 88.31 211 LEU A CA 1
ATOM 1795 C C . LEU A 1 211 ? -0.944 5.526 -0.297 1.00 88.31 211 LEU A C 1
ATOM 1797 O O . LEU A 1 211 ? -0.955 5.759 -1.504 1.00 88.31 211 LEU A O 1
ATOM 1801 N N . GLU A 1 212 ? -0.089 6.104 0.542 1.00 88.00 212 GLU A N 1
ATOM 1802 C CA . GLU A 1 212 ? 0.832 7.175 0.144 1.00 88.00 212 GLU A CA 1
ATOM 1803 C C . GLU A 1 212 ? 2.245 6.678 -0.176 1.00 88.00 212 GLU A C 1
ATOM 1805 O O . GLU A 1 212 ? 2.914 7.252 -1.039 1.00 88.00 212 GLU A O 1
ATOM 1810 N N . HIS A 1 213 ? 2.701 5.615 0.492 1.00 85.88 213 HIS A N 1
ATOM 1811 C CA . HIS A 1 213 ? 4.096 5.187 0.439 1.00 85.88 213 HIS A CA 1
ATOM 1812 C C . HIS A 1 213 ? 4.317 3.854 -0.280 1.00 85.88 213 HIS A C 1
ATOM 1814 O O . HIS A 1 213 ? 3.661 2.845 -0.020 1.00 85.88 213 HIS A O 1
ATOM 1820 N N . ASP A 1 214 ? 5.337 3.852 -1.140 1.00 87.25 214 ASP A N 1
ATOM 1821 C CA . ASP A 1 214 ? 5.921 2.647 -1.721 1.00 87.25 214 ASP A CA 1
ATOM 1822 C C . ASP A 1 214 ? 6.943 2.056 -0.739 1.00 87.25 214 ASP A C 1
ATOM 1824 O O . ASP A 1 214 ? 8.143 2.342 -0.802 1.00 87.25 214 ASP A O 1
ATOM 1828 N N . TRP A 1 215 ? 6.442 1.271 0.216 1.00 88.50 215 TRP A N 1
ATOM 1829 C CA . TRP A 1 215 ? 7.275 0.659 1.251 1.00 88.50 215 TRP A CA 1
ATOM 1830 C C . TRP A 1 215 ? 8.306 -0.319 0.703 1.00 88.50 215 TRP A C 1
ATOM 1832 O O . TRP A 1 215 ? 9.384 -0.397 1.278 1.00 88.50 215 TRP A O 1
ATOM 1842 N N . ASP A 1 216 ? 8.042 -0.984 -0.424 1.00 89.69 216 ASP A N 1
ATOM 1843 C CA . ASP A 1 216 ? 9.025 -1.853 -1.073 1.00 89.69 216 ASP A CA 1
ATOM 1844 C C . ASP A 1 216 ? 10.217 -1.019 -1.559 1.00 89.69 216 ASP A C 1
ATOM 1846 O O . ASP A 1 216 ? 11.377 -1.309 -1.266 1.00 89.69 216 ASP A O 1
ATOM 1850 N N . ARG A 1 217 ? 9.956 0.112 -2.219 1.00 89.25 217 ARG A N 1
ATOM 1851 C CA . ARG A 1 217 ? 11.039 1.006 -2.642 1.00 89.25 217 ARG A CA 1
ATOM 1852 C C . ARG A 1 217 ? 11.796 1.619 -1.462 1.00 89.25 217 ARG A C 1
ATOM 1854 O O . ARG A 1 217 ? 13.024 1.686 -1.505 1.00 89.25 217 ARG A O 1
ATOM 1861 N N . ILE A 1 218 ? 11.089 2.063 -0.422 1.00 89.88 218 ILE A N 1
ATOM 1862 C CA . ILE A 1 218 ? 11.707 2.641 0.784 1.00 89.88 218 ILE A CA 1
ATOM 1863 C C . ILE A 1 218 ? 12.560 1.590 1.507 1.00 89.88 218 ILE A C 1
ATOM 1865 O O . ILE A 1 218 ? 13.678 1.886 1.929 1.00 89.88 218 ILE A O 1
ATOM 1869 N N . ALA A 1 219 ? 12.063 0.358 1.626 1.00 91.50 219 ALA A N 1
ATOM 1870 C CA . ALA A 1 219 ? 12.786 -0.750 2.235 1.00 91.50 219 ALA A CA 1
ATOM 1871 C C . ALA A 1 219 ? 14.050 -1.084 1.459 1.00 91.50 219 ALA A C 1
ATOM 1873 O O . ALA A 1 219 ? 15.127 -1.158 2.048 1.00 91.50 219 ALA A O 1
ATOM 1874 N N . TYR A 1 220 ? 13.941 -1.204 0.136 1.00 92.38 220 TYR A N 1
ATOM 1875 C CA . TYR A 1 220 ? 15.101 -1.426 -0.713 1.00 92.38 220 TYR A CA 1
ATOM 1876 C C . TYR A 1 220 ? 16.144 -0.324 -0.517 1.00 92.38 220 TYR A C 1
ATOM 1878 O O . TYR A 1 220 ? 17.324 -0.613 -0.338 1.00 92.38 220 TYR A O 1
ATOM 1886 N N . GLN A 1 221 ? 15.719 0.944 -0.479 1.00 90.12 221 GLN A N 1
ATOM 1887 C CA . GLN A 1 221 ? 16.642 2.050 -0.252 1.00 90.12 221 GLN A CA 1
ATOM 1888 C C . GLN A 1 221 ? 17.369 1.912 1.089 1.00 90.12 221 GLN A C 1
ATOM 1890 O O . GLN A 1 221 ? 18.588 2.012 1.143 1.00 90.12 221 GLN A O 1
ATOM 1895 N N . LYS A 1 222 ? 16.660 1.602 2.170 1.00 88.50 222 LYS A N 1
ATOM 1896 C CA . LYS A 1 222 ? 17.290 1.454 3.488 1.00 88.50 222 LYS A CA 1
ATOM 1897 C C . LYS A 1 222 ? 18.233 0.262 3.594 1.00 88.50 222 LYS A C 1
ATOM 1899 O O . LYS A 1 222 ? 19.253 0.362 4.266 1.00 88.50 222 LYS A O 1
ATOM 1904 N N . LEU A 1 223 ? 17.884 -0.849 2.957 1.00 90.12 223 LEU A N 1
ATOM 1905 C CA . LEU A 1 223 ? 18.635 -2.097 3.056 1.00 90.12 223 LEU A CA 1
ATOM 1906 C C . LEU A 1 223 ? 19.842 -2.109 2.102 1.00 90.12 223 LEU A C 1
ATOM 1908 O O . LEU A 1 223 ? 20.919 -2.561 2.470 1.00 90.12 223 LEU A O 1
ATOM 1912 N N . PHE A 1 224 ? 19.702 -1.544 0.902 1.00 88.75 224 PHE A N 1
ATOM 1913 C CA . PHE A 1 224 ? 20.712 -1.645 -0.157 1.00 88.75 224 PHE A CA 1
ATOM 1914 C C . PHE A 1 224 ? 21.415 -0.317 -0.492 1.00 88.75 224 PHE A C 1
ATOM 1916 O O . PHE A 1 224 ? 22.483 -0.342 -1.096 1.00 88.75 224 PHE A O 1
ATOM 1923 N N . SER A 1 225 ? 20.904 0.856 -0.079 1.00 69.00 225 SER A N 1
ATOM 1924 C CA . SER A 1 225 ? 21.551 2.156 -0.401 1.00 69.00 225 SER A CA 1
ATOM 1925 C C . SER A 1 225 ? 22.738 2.520 0.499 1.00 69.00 225 SER A C 1
ATOM 1927 O O . SER A 1 225 ? 23.238 3.636 0.417 1.00 69.00 225 SER A O 1
ATOM 1929 N N . LEU A 1 226 ? 23.236 1.587 1.314 1.00 53.31 226 LEU A N 1
ATOM 1930 C CA . LEU A 1 226 ? 24.546 1.703 1.969 1.00 53.31 226 LEU A CA 1
ATOM 1931 C C . LEU A 1 226 ? 25.707 1.247 1.054 1.00 53.31 226 LEU A C 1
ATOM 1933 O O . LEU A 1 226 ? 26.839 1.129 1.522 1.00 53.31 226 LEU A O 1
ATOM 1937 N N . HIS A 1 227 ? 25.442 0.956 -0.228 1.00 43.12 227 HIS A N 1
ATOM 1938 C CA . HIS A 1 227 ? 26.401 0.403 -1.201 1.00 43.12 227 HIS A CA 1
ATOM 1939 C C . HIS A 1 227 ? 26.503 1.187 -2.527 1.00 43.12 227 HIS A C 1
ATOM 1941 O O . HIS A 1 227 ? 26.744 0.603 -3.584 1.00 43.12 227 HIS A O 1
ATOM 1947 N N . ILE A 1 228 ? 26.369 2.516 -2.470 1.00 36.25 228 ILE A N 1
ATOM 1948 C CA . ILE A 1 228 ? 26.863 3.425 -3.522 1.00 36.25 228 ILE A CA 1
ATOM 1949 C C . ILE A 1 228 ? 27.953 4.306 -2.926 1.00 36.25 228 ILE A C 1
ATOM 1951 O O . ILE A 1 228 ? 27.708 4.854 -1.828 1.00 36.25 228 ILE A O 1
#

Foldseek 3Di:
DDPDDDDPDPVVVVVVVVVVVVVVVLVVVLVVQLVVQCVVCCVPVVDQAKDKDWDQLVNDDPLCSVWTKIKIFRNSLLSCLVSDDPVCNVVSQGIDIDGDPPLCVSLVHDPVLVVVLVVQCVVLVVLLQQLLSLVVQLVVLVVVQVVVCVVPVDGDPCSVVSNVVSVVSNVVSLVVHLLRDDPVSVVVVVVSVGDPSSNVSSNVVSCVPRRPDPVSVVVCCVVPVVPD